Protein AF-A0A8H8QQB5-F1 (afdb_monomer_lite)

Sequence (274 aa):
MSSRSSKTSNCGLHASRVPTYYLYSENAPNPSSASSDTSKGELFELLTLKDTKYDRSWMISGVNEVISSGQLEILSRVDARFLVTSLLYSVLVDSKFRSLEDIFEQIALALHGKRKEEMIDSIVAFKSDLGEGEGGDGKGGVQQEWTDIVTFGNLPIVKDALQEVADVQDLPNGEQAYRISTSKVFPILDARHARLSQQSTFAASPNMLGRSFERRWPLESDPSPYLVAGMEESADCKEAKELRRKIAAEIIATNLPPQLAAEYFTHLGIALEK

Organism: NCBI:txid307758

InterPro domains:
  IPR040456 Ribonuclease H2 subunit B [PTHR13383] (37-273)

Secondary structure (DSSP, 8-state):
-----------------PPPEEEEES----SS---------EEEEEEEE--SSS---EEETTTTEEETT--EEEEEEE-HHHHHHHHHHHH--S---EEHHHHHHHHHHHHHHHHHHHHHHHHHHHHHHHT--S------------HHHHHHHTSHHHHHHHHHHEEEEE-TTS-EEEEE-HHHHHHHHHHHHHHHTSHHHHHH-IIIIIHHHHHH--SSS--GGGGSTTS-TTSS-HHHHHHHHHHHHHHHHTTS-HHHHHHHHHHTT-----

Foldseek 3Di:
DDDDDDDDPPPDPPPPCDPWDKDWDQDDDDPDDDDPDRRLTWIKIKDKDDDPPDFAWDQDPVVRDIGRRNIDIDIGTDQLLLVLQQLCVVFPPDQDWDFLQRSLLSSQVVVVVVVVVVVVVVVVVVCVVVVDDDDDDPPDPPVPRSCVSVVVSPRSSNVVSQVQQWDWDQDPVRTIITGGDPVRVLVVLVVQLVVQLDLVVQLVVCPPNVVQCQVPQPDPDDCVVSNHPDDDVVPPDPSSSVSSSVSSLVVSLVSHDVVVSVVSCVVVVHDDDD

pLDDT: mean 80.37, std 19.57, range [23.38, 96.38]

Radius of gyration: 23.82 Å; chains: 1; bounding box: 72×68×68 Å

Structure (mmCIF, N/CA/C/O backbone):
data_AF-A0A8H8QQB5-F1
#
_entry.id   AF-A0A8H8QQB5-F1
#
loop_
_atom_site.group_PDB
_atom_site.id
_atom_site.type_symbol
_atom_site.label_atom_id
_atom_site.label_alt_id
_atom_site.label_comp_id
_atom_site.label_asym_id
_atom_site.label_entity_id
_atom_site.label_seq_id
_atom_site.pdbx_PDB_ins_code
_atom_site.Cartn_x
_atom_site.Cartn_y
_atom_site.Cartn_z
_atom_site.occupancy
_atom_site.B_iso_or_equiv
_atom_site.auth_seq_id
_atom_site.auth_comp_id
_atom_site.auth_asym_id
_atom_site.auth_atom_id
_atom_site.pdbx_PDB_model_num
ATOM 1 N N . MET A 1 1 ? 41.556 -38.126 -2.433 1.00 36.31 1 MET A N 1
ATOM 2 C CA . MET A 1 1 ? 40.084 -38.173 -2.320 1.00 36.31 1 MET A CA 1
ATOM 3 C C . MET A 1 1 ? 39.691 -37.381 -1.088 1.00 36.31 1 MET A C 1
ATOM 5 O O . MET A 1 1 ? 39.915 -37.855 0.013 1.00 36.31 1 MET A O 1
ATOM 9 N N . SER A 1 2 ? 39.208 -36.152 -1.261 1.00 26.06 2 SER A N 1
ATOM 10 C CA . SER A 1 2 ? 38.623 -35.383 -0.161 1.00 26.06 2 SER A CA 1
ATOM 11 C C . SER A 1 2 ? 37.379 -34.689 -0.695 1.00 26.06 2 SER A C 1
ATOM 13 O O . SER A 1 2 ? 37.450 -33.870 -1.609 1.00 26.06 2 SER A O 1
ATOM 15 N N . SER A 1 3 ? 36.242 -35.156 -0.192 1.00 25.25 3 SER A N 1
ATOM 16 C CA . SER A 1 3 ? 34.891 -34.711 -0.506 1.00 25.25 3 SER A CA 1
ATOM 17 C C . SER A 1 3 ? 34.695 -33.270 -0.028 1.00 25.25 3 SER A C 1
ATOM 19 O O . SER A 1 3 ? 34.864 -32.983 1.156 1.00 25.25 3 SER A O 1
ATOM 21 N N . ARG A 1 4 ? 34.334 -32.355 -0.936 1.00 26.09 4 ARG A N 1
ATOM 22 C CA . ARG A 1 4 ? 33.771 -31.046 -0.577 1.00 26.09 4 ARG A CA 1
ATOM 23 C C . ARG A 1 4 ? 32.255 -31.155 -0.661 1.00 26.09 4 ARG A C 1
ATOM 25 O O . ARG A 1 4 ? 31.680 -31.066 -1.739 1.00 26.09 4 ARG A O 1
ATOM 32 N N . SER A 1 5 ? 31.641 -31.358 0.500 1.00 25.94 5 SER A N 1
ATOM 33 C CA . SER A 1 5 ? 30.206 -31.203 0.701 1.00 25.94 5 SER A CA 1
ATOM 34 C C . SER A 1 5 ? 29.858 -29.730 0.925 1.00 25.94 5 SER A C 1
ATOM 36 O O . SER A 1 5 ? 30.556 -28.997 1.625 1.00 25.94 5 SER A O 1
ATOM 38 N N . SER A 1 6 ? 28.753 -29.350 0.298 1.00 30.86 6 SER A N 1
ATOM 39 C CA . SER A 1 6 ? 28.011 -28.090 0.279 1.00 30.86 6 SER A CA 1
ATOM 40 C C . SER A 1 6 ? 27.819 -27.369 1.616 1.00 30.86 6 SER A C 1
ATOM 42 O O . SER A 1 6 ? 27.567 -28.016 2.629 1.00 30.86 6 SER A O 1
ATOM 44 N N . LYS A 1 7 ? 27.715 -26.033 1.552 1.00 25.08 7 LYS A N 1
ATOM 45 C CA . LYS A 1 7 ? 26.710 -25.248 2.294 1.00 25.08 7 LYS A CA 1
ATOM 46 C C . LYS A 1 7 ? 26.307 -24.028 1.458 1.00 25.08 7 LYS A C 1
ATOM 48 O O . LYS A 1 7 ? 27.017 -23.031 1.403 1.00 25.08 7 LYS A O 1
ATOM 53 N N . THR A 1 8 ? 25.168 -24.141 0.784 1.00 26.20 8 THR A N 1
ATOM 54 C CA . THR A 1 8 ? 24.380 -23.011 0.288 1.00 26.20 8 THR A CA 1
ATOM 55 C C . THR A 1 8 ? 23.897 -22.214 1.497 1.00 26.20 8 THR A C 1
ATOM 57 O O . THR A 1 8 ? 23.173 -22.742 2.341 1.00 26.20 8 THR A O 1
ATOM 60 N N . SER A 1 9 ? 24.342 -20.963 1.621 1.00 26.95 9 SER A N 1
ATOM 61 C CA . SER A 1 9 ? 23.857 -20.043 2.647 1.00 26.95 9 SER A CA 1
ATOM 62 C C . SER A 1 9 ? 22.421 -19.656 2.314 1.00 26.95 9 SER A C 1
ATOM 64 O O . SER A 1 9 ? 22.169 -18.861 1.410 1.00 26.95 9 SER A O 1
ATOM 66 N N . ASN A 1 10 ? 21.489 -20.260 3.038 1.00 23.38 10 ASN A N 1
ATOM 67 C CA . ASN A 1 10 ? 20.093 -19.877 3.050 1.00 23.38 10 ASN A CA 1
ATOM 68 C C . ASN A 1 10 ? 20.004 -18.515 3.761 1.00 23.38 10 ASN A C 1
ATOM 70 O O . ASN A 1 10 ? 20.030 -18.452 4.989 1.00 23.38 10 ASN A O 1
ATOM 74 N N . CYS A 1 11 ? 19.995 -17.416 3.004 1.00 24.33 11 CYS A N 1
ATOM 75 C CA . CYS A 1 11 ? 19.684 -16.089 3.534 1.00 24.33 11 CYS A CA 1
ATOM 76 C C . CYS A 1 11 ? 18.176 -16.018 3.789 1.00 24.33 11 CYS A C 1
ATOM 78 O O . CYS A 1 11 ? 17.428 -15.414 3.025 1.00 24.33 11 CYS A O 1
ATOM 80 N N . GLY A 1 12 ? 17.735 -16.672 4.863 1.00 24.05 12 GLY A N 1
ATOM 81 C CA . GLY A 1 12 ? 16.443 -16.386 5.459 1.00 24.05 12 GLY A CA 1
ATOM 82 C C . GLY A 1 12 ? 16.457 -14.938 5.933 1.00 24.05 12 GLY A C 1
ATOM 83 O O . GLY A 1 12 ? 17.250 -14.572 6.800 1.00 24.05 12 GLY A O 1
ATOM 84 N N . LEU A 1 13 ? 15.607 -14.110 5.332 1.00 27.50 13 LEU A N 1
ATOM 85 C CA . LEU A 1 13 ? 15.213 -12.822 5.882 1.00 27.50 13 LEU A CA 1
ATOM 86 C C . LEU A 1 13 ? 14.543 -13.092 7.235 1.00 27.50 13 LEU A C 1
ATOM 88 O O . LEU A 1 13 ? 13.333 -13.284 7.314 1.00 27.50 13 LEU A O 1
ATOM 92 N N . HIS A 1 14 ? 15.325 -13.123 8.312 1.00 26.23 14 HIS A N 1
ATOM 93 C CA . HIS A 1 14 ? 14.783 -12.811 9.624 1.00 26.23 14 HIS A CA 1
ATOM 94 C C . HIS A 1 14 ? 14.405 -11.336 9.566 1.00 26.23 14 HIS A C 1
ATOM 96 O O . HIS A 1 14 ? 15.250 -10.458 9.729 1.00 26.23 14 HIS A O 1
ATOM 102 N N . ALA A 1 15 ? 13.140 -11.067 9.249 1.00 31.53 15 ALA A N 1
ATOM 103 C CA . ALA A 1 15 ? 12.555 -9.756 9.427 1.00 31.53 15 ALA A CA 1
ATOM 104 C C . ALA A 1 15 ? 12.630 -9.450 10.926 1.00 31.53 15 ALA A C 1
ATOM 106 O O . ALA A 1 15 ? 11.772 -9.874 11.700 1.00 31.53 15 ALA A O 1
ATOM 107 N N . SER A 1 16 ? 13.679 -8.750 11.364 1.00 30.20 16 SER A N 1
ATOM 108 C CA . SER A 1 16 ? 13.584 -7.979 12.594 1.00 30.20 16 SER A CA 1
ATOM 109 C C . SER A 1 16 ? 12.381 -7.072 12.380 1.00 30.20 16 SER A C 1
ATOM 111 O O . SER A 1 16 ? 12.430 -6.206 11.506 1.00 30.20 16 SER A O 1
ATOM 113 N N . ARG A 1 17 ? 11.271 -7.347 13.073 1.00 44.09 17 ARG A N 1
ATOM 114 C CA . ARG A 1 17 ? 10.051 -6.542 13.012 1.00 44.09 17 ARG A CA 1
ATOM 115 C C . ARG A 1 17 ? 10.363 -5.179 13.623 1.00 44.09 17 ARG A C 1
ATOM 117 O O . ARG A 1 17 ? 10.114 -4.942 14.801 1.00 44.09 17 ARG A O 1
ATOM 124 N N . VAL A 1 18 ? 10.999 -4.317 12.838 1.00 46.06 18 VAL A N 1
ATOM 125 C CA . VAL A 1 18 ? 11.127 -2.901 13.153 1.00 46.06 18 VAL A CA 1
ATOM 126 C C . VAL A 1 18 ? 9.703 -2.351 13.136 1.00 46.06 18 VAL A C 1
ATOM 128 O O . VAL A 1 18 ? 8.994 -2.588 12.156 1.00 46.06 18 VAL A O 1
ATOM 131 N N . PRO A 1 19 ? 9.237 -1.695 14.210 1.00 57.91 19 PRO A N 1
ATOM 132 C CA . PRO A 1 19 ? 7.933 -1.059 14.197 1.00 57.91 19 PRO A CA 1
ATOM 133 C C . PRO A 1 19 ? 7.895 -0.028 13.067 1.00 57.91 19 PRO A C 1
ATOM 135 O O . PRO A 1 19 ? 8.715 0.886 13.036 1.00 57.91 19 PRO A O 1
ATOM 138 N N . THR A 1 20 ? 6.961 -0.186 12.135 1.00 70.31 20 THR A N 1
ATOM 139 C CA . THR A 1 20 ? 6.663 0.846 11.143 1.00 70.31 20 THR A CA 1
ATOM 140 C C . THR A 1 20 ? 5.836 1.927 11.826 1.00 70.31 20 THR A C 1
ATOM 142 O O . THR A 1 20 ? 4.753 1.637 12.341 1.00 70.31 20 THR A O 1
ATOM 145 N N . TYR A 1 21 ? 6.331 3.163 11.841 1.00 81.25 21 TYR A N 1
ATOM 146 C CA . TYR A 1 21 ? 5.598 4.291 12.415 1.00 81.25 21 TYR A CA 1
ATOM 147 C C . TYR A 1 21 ? 4.928 5.103 11.316 1.00 81.25 21 TYR A C 1
ATOM 149 O O . TYR A 1 21 ? 5.556 5.419 10.306 1.00 81.25 21 TYR A O 1
ATOM 157 N N . TYR A 1 22 ? 3.677 5.490 11.557 1.00 85.56 22 TYR A N 1
ATOM 158 C CA . TYR A 1 22 ? 2.949 6.415 10.700 1.00 85.56 22 TYR A CA 1
ATOM 159 C C . TYR A 1 22 ? 2.783 7.756 11.403 1.00 85.56 22 TYR A C 1
ATOM 161 O O . TYR A 1 22 ? 2.317 7.815 12.540 1.00 85.56 22 TYR A O 1
ATOM 169 N N . LEU A 1 23 ? 3.181 8.828 10.728 1.00 88.94 23 LEU A N 1
ATOM 170 C CA . LEU A 1 23 ? 3.180 10.187 11.254 1.00 88.94 23 LEU A CA 1
ATOM 171 C C . LEU A 1 23 ? 2.235 11.050 10.426 1.00 88.94 23 LEU A C 1
ATOM 173 O O . LEU A 1 23 ? 2.320 11.075 9.199 1.00 88.94 23 LEU A O 1
ATOM 177 N N . TYR A 1 24 ? 1.349 11.769 11.104 1.00 90.06 24 TYR A N 1
ATOM 178 C CA . TYR A 1 24 ? 0.433 12.722 10.490 1.00 90.06 24 TYR A CA 1
ATOM 179 C C . TYR A 1 24 ? 0.966 14.148 10.657 1.00 90.06 24 TYR A C 1
ATOM 181 O O . TYR A 1 24 ? 1.421 14.520 11.739 1.00 90.06 24 TYR A O 1
ATOM 189 N N . SER A 1 25 ? 0.903 14.946 9.591 1.00 88.31 25 SER A N 1
ATOM 190 C CA . SER A 1 25 ? 1.253 16.369 9.608 1.00 88.31 25 SER A CA 1
ATOM 191 C C . SER A 1 25 ? 0.104 17.203 9.059 1.00 88.31 25 SER A C 1
ATOM 193 O O . SER A 1 25 ? -0.308 16.995 7.924 1.00 88.31 25 SER A O 1
ATOM 195 N N . GLU A 1 26 ? -0.383 18.178 9.830 1.00 82.19 26 GLU A N 1
ATOM 196 C CA . GLU A 1 26 ? -1.475 19.085 9.428 1.00 82.19 26 GLU A CA 1
ATOM 197 C C . GLU A 1 26 ? -1.042 20.142 8.397 1.00 82.19 26 GLU A C 1
ATOM 199 O O . GLU A 1 26 ? -1.871 20.655 7.645 1.00 82.19 26 GLU A O 1
ATOM 204 N N . ASN A 1 27 ? 0.259 20.448 8.337 1.00 66.31 27 ASN A N 1
ATOM 205 C CA . ASN A 1 27 ? 0.830 21.532 7.539 1.00 66.31 27 ASN A CA 1
ATOM 206 C C . ASN A 1 27 ? 1.926 20.998 6.614 1.00 66.31 27 ASN A C 1
ATOM 208 O O . ASN A 1 27 ? 3.120 21.136 6.889 1.00 66.31 27 ASN A O 1
ATOM 212 N N . ALA A 1 28 ? 1.538 20.394 5.496 1.00 55.91 28 ALA A N 1
ATOM 213 C CA . ALA A 1 28 ? 2.486 20.168 4.416 1.00 55.91 28 ALA A CA 1
ATOM 214 C C . ALA A 1 28 ? 2.692 21.477 3.631 1.00 55.91 28 ALA A C 1
ATOM 216 O O . ALA A 1 28 ? 1.711 22.070 3.174 1.00 55.91 28 ALA A O 1
ATOM 217 N N . PRO A 1 29 ? 3.933 21.966 3.449 1.00 50.34 29 PRO A N 1
ATOM 218 C CA . PRO A 1 29 ? 4.176 23.137 2.621 1.00 50.34 29 PRO A CA 1
ATOM 219 C C . PRO A 1 29 ? 3.916 22.779 1.152 1.00 50.34 29 PRO A C 1
ATOM 221 O O . PRO A 1 29 ? 4.726 22.108 0.515 1.00 50.34 29 PRO A O 1
ATOM 224 N N . ASN A 1 30 ? 2.790 23.235 0.599 1.00 49.66 30 ASN A N 1
ATOM 225 C CA . ASN A 1 30 ? 2.591 23.268 -0.848 1.00 49.66 30 ASN A CA 1
ATOM 226 C C . ASN A 1 30 ? 3.472 24.388 -1.437 1.00 49.66 30 ASN A C 1
ATOM 228 O O . ASN A 1 30 ? 3.273 25.552 -1.085 1.00 49.66 30 ASN A O 1
ATOM 232 N N . PRO A 1 31 ? 4.421 24.099 -2.351 1.00 52.59 31 PRO A N 1
ATOM 233 C CA . PRO A 1 31 ? 5.221 25.131 -3.015 1.00 52.59 31 PRO A CA 1
ATOM 234 C C . PRO A 1 31 ? 4.435 25.927 -4.073 1.00 52.59 31 PRO A C 1
ATOM 236 O O . PRO A 1 31 ? 4.996 26.804 -4.728 1.00 52.59 31 PRO A O 1
ATOM 239 N N . SER A 1 32 ? 3.140 25.660 -4.254 1.00 56.91 32 SER A N 1
ATOM 240 C CA . SER A 1 32 ? 2.295 26.399 -5.185 1.00 56.91 32 SER A CA 1
ATOM 241 C C . SER A 1 32 ? 0.826 26.422 -4.751 1.00 56.91 32 SER A C 1
ATOM 243 O O . SER A 1 32 ? 0.192 25.391 -4.556 1.00 56.91 32 SER A O 1
ATOM 245 N N . SER A 1 33 ? 0.286 27.641 -4.723 1.00 48.28 33 SER A N 1
ATOM 246 C CA . SER A 1 33 ? -1.128 28.039 -4.678 1.00 48.28 33 SER A CA 1
ATOM 247 C C . SER A 1 33 ? -1.761 28.343 -3.313 1.00 48.28 33 SER A C 1
ATOM 249 O O . SER A 1 33 ? -1.993 27.498 -2.456 1.00 48.28 33 SER A O 1
ATOM 251 N N . ALA A 1 34 ? -2.103 29.627 -3.194 1.00 49.22 34 ALA A N 1
ATOM 252 C CA . ALA A 1 34 ? -3.156 30.154 -2.357 1.00 49.22 34 ALA A CA 1
ATOM 253 C C . ALA A 1 34 ? -4.515 29.678 -2.899 1.00 49.22 34 ALA A C 1
ATOM 255 O O . ALA A 1 34 ? -4.970 30.143 -3.941 1.00 49.22 34 ALA A O 1
ATOM 256 N N . SER A 1 35 ? -5.160 28.760 -2.190 1.00 46.66 35 SER A N 1
ATOM 257 C CA . SER A 1 35 ? -6.615 28.598 -2.198 1.00 46.66 35 SER A CA 1
ATOM 258 C C . SER A 1 35 ? -7.022 27.956 -0.874 1.00 46.66 35 SER A C 1
ATOM 260 O O . SER A 1 35 ? -6.265 27.181 -0.296 1.00 46.66 35 SER A O 1
ATOM 262 N N . SER A 1 36 ? -8.168 28.368 -0.342 1.00 45.47 36 SER A N 1
ATOM 263 C CA . SER A 1 36 ? -8.658 28.040 0.997 1.00 45.47 36 SER A CA 1
ATOM 264 C C . SER A 1 36 ? -9.230 26.621 1.106 1.00 45.47 36 SER A C 1
ATOM 266 O O . SER A 1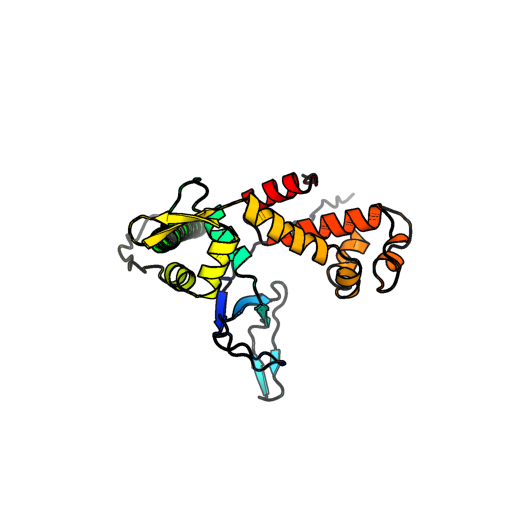 36 ? -10.306 26.446 1.673 1.00 45.47 36 SER A O 1
ATOM 268 N N . ASP A 1 37 ? -8.538 25.620 0.569 1.00 50.97 37 ASP A N 1
ATOM 269 C CA . ASP A 1 37 ? -8.785 24.236 0.957 1.00 50.97 37 ASP A CA 1
ATOM 270 C C . ASP A 1 37 ? -7.994 23.999 2.238 1.00 50.97 37 ASP A C 1
ATOM 272 O O . ASP A 1 37 ? -6.763 24.048 2.247 1.00 50.97 37 ASP A O 1
ATOM 276 N N . THR A 1 38 ? -8.694 23.803 3.356 1.00 54.78 38 THR A N 1
ATOM 277 C CA . THR A 1 38 ? -8.057 23.355 4.595 1.00 54.78 38 THR A CA 1
ATOM 278 C C . THR A 1 38 ? -7.311 22.067 4.288 1.00 54.78 38 THR A C 1
ATOM 280 O O . THR A 1 38 ? -7.936 21.033 4.049 1.00 54.78 38 THR A O 1
ATOM 283 N N . SER A 1 39 ? -5.981 22.158 4.234 1.00 62.91 39 SER A N 1
ATOM 284 C CA . SER A 1 39 ? -5.090 21.026 4.008 1.00 62.91 39 SER A CA 1
ATOM 285 C C . SER A 1 39 ? -5.480 19.923 4.989 1.00 62.91 39 SER A C 1
ATOM 287 O O . SER A 1 39 ? -5.415 20.112 6.202 1.00 62.91 39 SER A O 1
ATOM 289 N N . LYS A 1 40 ? -5.934 18.778 4.469 1.00 76.06 40 LYS A N 1
ATOM 290 C CA . LYS A 1 40 ? -6.402 17.636 5.276 1.00 76.06 40 LYS A CA 1
ATOM 291 C C . LYS A 1 40 ? -5.245 16.833 5.894 1.00 76.06 40 LYS A C 1
ATOM 293 O O . LYS A 1 40 ? -5.450 15.716 6.364 1.00 76.06 40 LYS A O 1
ATOM 298 N N . GLY A 1 41 ? -4.051 17.425 5.879 1.00 86.06 41 GLY A N 1
ATOM 299 C CA . GLY A 1 41 ? -2.782 16.867 6.304 1.00 86.06 41 GLY A CA 1
ATOM 300 C C . GLY A 1 41 ? -2.173 15.861 5.328 1.00 86.06 41 GLY A C 1
ATOM 301 O O . GLY A 1 41 ? -2.764 15.490 4.315 1.00 86.06 41 GLY A O 1
ATOM 302 N N . GLU A 1 42 ? -0.958 15.428 5.641 1.00 89.56 42 GLU A N 1
ATOM 303 C CA . GLU A 1 42 ? -0.223 14.379 4.936 1.00 89.56 42 GLU A CA 1
ATOM 304 C C . GLU A 1 42 ? 0.149 13.262 5.906 1.00 89.56 42 GLU A C 1
ATOM 306 O O . GLU A 1 42 ? 0.423 13.504 7.085 1.00 89.56 42 GLU A O 1
ATOM 311 N N . LEU A 1 43 ? 0.177 12.034 5.388 1.00 92.06 43 LEU A N 1
ATOM 312 C CA . LEU A 1 43 ? 0.621 10.869 6.133 1.00 92.06 43 LEU A CA 1
ATOM 313 C C . LEU A 1 43 ? 1.997 10.428 5.647 1.00 92.06 43 LEU A C 1
ATOM 315 O O . LEU A 1 43 ? 2.257 10.357 4.443 1.00 92.06 43 LEU A O 1
ATOM 319 N N . PHE A 1 44 ? 2.861 10.099 6.596 1.00 92.25 44 PHE A N 1
ATOM 320 C CA . PHE A 1 44 ? 4.209 9.628 6.343 1.00 92.25 44 PHE A CA 1
ATOM 321 C C . PHE A 1 44 ? 4.457 8.299 7.039 1.00 92.25 44 PHE A C 1
ATOM 323 O O . PHE A 1 44 ? 3.950 8.066 8.129 1.00 92.25 44 PHE A O 1
ATOM 330 N N . GLU A 1 45 ? 5.271 7.458 6.425 1.00 90.75 45 GLU A N 1
ATOM 331 C CA . GLU A 1 45 ? 5.849 6.256 7.005 1.00 90.75 45 GLU A CA 1
ATOM 332 C C . GLU A 1 45 ? 7.316 6.518 7.335 1.00 90.75 45 GLU A C 1
ATOM 334 O O . GLU A 1 45 ? 8.065 7.053 6.511 1.00 90.75 45 GLU A O 1
ATOM 339 N N . LEU A 1 46 ? 7.713 6.142 8.547 1.00 90.94 46 LEU A N 1
ATOM 340 C CA . LEU A 1 46 ? 9.095 6.155 8.997 1.00 90.94 46 LEU A CA 1
ATOM 341 C C . LEU A 1 46 ? 9.692 4.756 8.832 1.00 90.94 46 LEU A C 1
ATOM 343 O O . LEU A 1 46 ? 9.262 3.805 9.488 1.00 90.94 46 LEU A O 1
ATOM 347 N N . LEU A 1 47 ? 10.695 4.654 7.963 1.00 87.31 47 LEU A N 1
ATOM 348 C CA . LEU A 1 47 ? 11.440 3.432 7.690 1.00 87.31 47 LEU A CA 1
ATOM 349 C C . LEU A 1 47 ? 12.870 3.558 8.206 1.00 87.31 47 LEU A C 1
ATOM 351 O O . LEU A 1 47 ? 13.602 4.459 7.800 1.00 87.31 47 LEU A O 1
ATOM 355 N N . THR A 1 48 ? 13.297 2.597 9.018 1.00 87.00 48 THR A N 1
ATOM 356 C CA . THR A 1 48 ? 14.682 2.515 9.487 1.00 87.00 48 THR A CA 1
ATOM 357 C C . THR A 1 48 ? 15.496 1.593 8.585 1.00 87.00 48 THR A C 1
ATOM 359 O O . THR A 1 48 ? 15.260 0.384 8.522 1.00 87.00 48 THR A O 1
ATOM 362 N N . LEU A 1 49 ? 16.511 2.140 7.922 1.00 86.19 49 LEU A N 1
ATOM 363 C CA . LEU A 1 49 ? 17.521 1.372 7.206 1.00 86.19 49 LEU A CA 1
ATOM 364 C C . LEU A 1 49 ? 18.722 1.118 8.124 1.00 86.19 49 LEU A C 1
ATOM 366 O O . LEU A 1 49 ? 19.399 2.050 8.559 1.00 86.19 49 LEU A O 1
ATOM 370 N N . LYS A 1 50 ? 19.020 -0.159 8.382 1.00 86.19 50 LYS A N 1
ATOM 371 C CA . LYS A 1 50 ? 20.181 -0.590 9.168 1.00 86.19 50 LYS A CA 1
ATOM 372 C C . LYS A 1 50 ? 20.932 -1.708 8.450 1.00 86.19 50 LYS A C 1
ATOM 374 O O . LYS A 1 50 ? 20.324 -2.680 8.009 1.00 86.19 50 LYS A O 1
ATOM 379 N N . ASP A 1 51 ? 22.255 -1.588 8.366 1.00 83.62 51 ASP A N 1
ATOM 380 C CA . ASP A 1 51 ? 23.118 -2.693 7.938 1.00 83.62 51 ASP A CA 1
ATOM 381 C C . ASP A 1 51 ? 23.141 -3.746 9.057 1.00 83.62 51 ASP A C 1
ATOM 383 O O . ASP A 1 51 ? 23.591 -3.480 10.170 1.00 83.62 51 ASP A O 1
ATOM 387 N N . THR A 1 52 ? 22.588 -4.929 8.792 1.00 83.38 52 THR A N 1
ATOM 388 C CA . THR A 1 52 ? 22.561 -6.033 9.764 1.00 83.38 52 THR A CA 1
ATOM 389 C C . THR A 1 52 ? 23.829 -6.882 9.720 1.00 83.38 52 THR A C 1
ATOM 391 O O . THR A 1 52 ? 24.018 -7.742 10.578 1.00 83.38 52 THR A O 1
ATOM 394 N N . LYS A 1 53 ? 24.696 -6.669 8.722 1.00 86.81 53 LYS A N 1
ATOM 395 C CA . LYS A 1 53 ? 25.910 -7.459 8.502 1.00 86.81 53 LYS A CA 1
ATOM 396 C C . LYS A 1 53 ? 27.153 -6.783 9.066 1.00 86.81 53 LYS A C 1
ATOM 398 O O . LYS A 1 53 ? 28.085 -7.476 9.470 1.00 86.81 53 LYS A O 1
ATOM 403 N N . TYR A 1 54 ? 27.189 -5.457 9.049 1.00 86.38 54 TYR A N 1
ATOM 404 C CA . TYR A 1 54 ? 28.332 -4.680 9.504 1.00 86.38 54 TYR A CA 1
ATOM 405 C C . TYR A 1 54 ? 27.894 -3.594 10.477 1.00 86.38 54 TYR A C 1
ATOM 407 O O . TYR A 1 54 ? 26.907 -2.905 10.231 1.00 86.38 54 TYR A O 1
ATOM 415 N N . ASP A 1 55 ? 28.688 -3.378 11.524 1.00 86.94 55 ASP A N 1
ATOM 416 C CA . ASP A 1 55 ? 28.514 -2.228 12.405 1.00 86.94 55 ASP A CA 1
ATOM 417 C C . ASP A 1 55 ? 28.909 -0.955 11.651 1.00 86.94 55 ASP A C 1
ATOM 419 O O . ASP A 1 55 ? 30.061 -0.762 11.249 1.00 86.94 55 ASP A O 1
ATOM 423 N N . ARG A 1 56 ? 27.916 -0.102 11.400 1.00 89.88 56 ARG A N 1
ATOM 424 C CA . ARG A 1 56 ? 28.086 1.192 10.733 1.00 89.88 56 ARG A CA 1
ATOM 425 C C . ARG A 1 56 ? 27.956 2.312 11.752 1.00 89.88 56 ARG A C 1
ATOM 427 O O . ARG A 1 56 ? 27.244 2.181 12.739 1.00 89.88 56 ARG A O 1
ATOM 434 N N . SER A 1 57 ? 28.608 3.432 11.481 1.00 92.06 57 SER A N 1
ATOM 435 C CA . SER A 1 57 ? 28.471 4.662 12.253 1.00 92.06 57 SER A CA 1
ATOM 436 C C . SER A 1 57 ? 28.439 5.862 11.315 1.00 92.06 57 SER A C 1
ATOM 438 O O . SER A 1 57 ? 28.975 5.817 10.205 1.00 92.06 57 SER A O 1
ATOM 440 N N . TRP A 1 58 ? 27.793 6.933 11.762 1.00 92.31 58 TRP A N 1
ATOM 441 C CA . TRP A 1 58 ? 27.790 8.212 11.063 1.00 92.31 58 TRP A CA 1
ATOM 442 C C . TRP A 1 58 ? 28.748 9.167 11.753 1.00 92.31 58 TRP A C 1
ATOM 444 O O . TRP A 1 58 ? 28.714 9.298 12.972 1.00 92.31 58 TRP A O 1
ATOM 454 N N . MET A 1 59 ? 29.568 9.869 10.976 1.00 93.00 59 MET A N 1
ATOM 455 C CA . MET A 1 59 ? 30.303 11.034 11.455 1.00 93.00 59 MET A CA 1
ATOM 456 C C . MET A 1 59 ? 29.580 12.283 10.958 1.00 93.00 59 MET A C 1
ATOM 458 O O . MET A 1 59 ? 29.508 12.514 9.751 1.00 93.00 59 MET A O 1
ATOM 462 N N . ILE A 1 60 ? 29.037 13.084 11.872 1.00 91.62 60 ILE A N 1
ATOM 463 C CA . ILE A 1 60 ? 28.319 14.310 11.521 1.00 91.62 60 ILE A CA 1
ATOM 464 C C . ILE A 1 60 ? 29.274 15.488 11.683 1.00 91.62 60 ILE A C 1
ATOM 466 O O . ILE A 1 60 ? 29.472 16.016 12.777 1.00 91.62 60 ILE A O 1
ATOM 470 N N . SER A 1 61 ? 29.874 15.913 10.569 1.00 88.06 61 SER A N 1
ATOM 471 C CA . SER A 1 61 ? 30.936 16.929 10.551 1.00 88.06 61 SER A CA 1
ATOM 472 C C . SER A 1 61 ? 30.521 18.273 11.154 1.00 88.06 61 SER A C 1
ATOM 474 O O . SER A 1 61 ? 31.348 18.946 11.753 1.00 88.06 61 SER A O 1
ATOM 476 N N . GLY A 1 62 ? 29.248 18.664 11.031 1.00 85.69 62 GLY A N 1
ATOM 477 C CA . GLY A 1 62 ? 28.757 19.942 11.562 1.00 85.69 62 GLY A CA 1
ATOM 478 C C . GLY A 1 62 ? 28.755 20.029 13.092 1.00 85.69 62 GLY A C 1
ATOM 479 O O . GLY A 1 62 ? 28.843 21.125 13.635 1.00 85.69 62 GLY A O 1
ATOM 480 N N . VAL A 1 63 ? 28.688 18.886 13.779 1.00 88.31 63 VAL A N 1
ATOM 481 C CA . VAL A 1 63 ? 28.666 18.796 15.250 1.00 88.31 63 VAL A CA 1
ATOM 482 C C . VAL A 1 63 ? 29.865 18.029 15.816 1.00 88.31 63 VAL A C 1
ATOM 484 O O . VAL A 1 63 ? 29.982 17.892 17.028 1.00 88.31 63 VAL A O 1
ATOM 487 N N . ASN A 1 64 ? 30.779 17.558 14.954 1.00 90.00 64 ASN A N 1
ATOM 488 C CA . ASN A 1 64 ? 31.916 16.701 15.313 1.00 90.00 64 ASN A CA 1
ATOM 489 C C . ASN A 1 64 ? 31.518 15.508 16.198 1.00 90.00 64 ASN A C 1
ATOM 491 O O . ASN A 1 64 ? 32.257 15.107 17.097 1.00 90.00 64 ASN A O 1
ATOM 495 N N . GLU A 1 65 ? 30.349 14.935 15.924 1.00 93.38 65 GLU A N 1
ATOM 496 C CA . GLU A 1 65 ? 29.784 13.826 16.686 1.00 93.38 65 GLU A CA 1
ATOM 497 C C . GLU A 1 65 ? 29.795 12.541 15.858 1.00 93.38 65 GLU A C 1
ATOM 499 O O . GLU A 1 65 ? 29.627 12.562 14.632 1.00 93.38 65 GLU A O 1
ATOM 504 N N . VAL A 1 66 ? 29.993 11.413 16.541 1.00 91.06 66 VAL A N 1
ATOM 505 C CA . VAL A 1 66 ? 29.888 10.079 15.951 1.00 91.06 66 VAL A CA 1
ATOM 506 C C . VAL A 1 66 ? 28.643 9.395 16.498 1.00 91.06 66 VAL A C 1
ATOM 508 O O . VAL A 1 66 ? 28.575 9.080 17.684 1.00 91.06 66 VAL A O 1
ATOM 511 N N . ILE A 1 67 ? 27.685 9.109 15.618 1.00 90.19 67 ILE A N 1
ATOM 512 C CA . ILE A 1 67 ? 26.502 8.314 15.950 1.00 90.19 67 ILE A CA 1
ATOM 513 C C . ILE A 1 67 ? 26.817 6.845 15.678 1.00 90.19 67 ILE A C 1
ATOM 515 O O . ILE A 1 67 ? 26.991 6.427 14.531 1.00 90.19 67 ILE A O 1
ATOM 519 N N . SER A 1 68 ? 26.868 6.049 16.742 1.00 88.81 68 SER A N 1
ATOM 520 C CA . SER A 1 68 ? 27.237 4.629 16.701 1.00 88.81 68 SER A CA 1
ATOM 521 C C . SER A 1 68 ? 26.151 3.705 16.148 1.00 88.81 68 SER A C 1
ATOM 523 O O . SER A 1 68 ? 26.444 2.557 15.837 1.00 88.81 68 SER A O 1
ATOM 525 N N . SER A 1 69 ? 24.903 4.169 16.027 1.00 84.50 69 SER A N 1
ATOM 526 C CA . SER A 1 69 ? 23.786 3.316 15.605 1.00 84.50 69 SER A CA 1
ATOM 527 C C . SER A 1 69 ? 23.858 2.903 14.132 1.00 84.50 69 SER A C 1
ATOM 529 O O . SER A 1 69 ? 23.289 1.868 13.778 1.00 84.50 69 SER A O 1
ATOM 531 N N . GLY A 1 70 ? 24.502 3.718 13.285 1.00 86.06 70 GLY A N 1
ATOM 532 C CA . GLY A 1 70 ? 24.625 3.489 11.840 1.00 86.06 70 GLY A CA 1
ATOM 533 C C . GLY A 1 70 ? 23.298 3.427 11.085 1.00 86.06 70 GLY A C 1
ATOM 534 O O . GLY A 1 70 ? 23.269 2.976 9.943 1.00 86.06 70 GLY A O 1
ATOM 535 N N . GLN A 1 71 ? 22.204 3.823 11.732 1.00 89.81 71 GLN A N 1
ATOM 536 C CA . GLN A 1 71 ? 20.852 3.759 11.189 1.00 89.81 71 GLN A CA 1
ATOM 537 C C . GLN A 1 71 ? 20.578 4.991 10.333 1.00 89.81 71 GLN A C 1
ATOM 539 O O . GLN A 1 71 ? 21.065 6.083 10.631 1.00 89.81 71 GLN A O 1
ATOM 544 N N . LEU A 1 72 ? 19.822 4.807 9.257 1.00 88.88 72 LEU A N 1
ATOM 545 C CA . LEU A 1 72 ? 19.282 5.886 8.444 1.00 88.88 72 LEU A CA 1
ATOM 546 C C . LEU A 1 72 ? 17.762 5.825 8.517 1.00 88.88 72 LEU A C 1
ATOM 548 O O . LEU A 1 72 ? 17.162 4.857 8.057 1.00 88.88 72 LEU A O 1
ATOM 552 N N . GLU A 1 73 ? 17.157 6.872 9.061 1.00 89.44 73 GLU A N 1
ATOM 553 C CA . GLU A 1 73 ? 15.708 7.027 9.073 1.00 89.44 73 GLU A CA 1
ATOM 554 C C . GLU A 1 73 ? 15.239 7.691 7.776 1.00 89.44 73 GLU A C 1
ATOM 556 O O . GLU A 1 73 ? 15.770 8.724 7.360 1.00 89.44 73 GLU A O 1
ATOM 561 N N . ILE A 1 74 ? 14.240 7.095 7.132 1.00 89.69 74 ILE A N 1
ATOM 562 C CA . ILE A 1 74 ? 13.657 7.562 5.877 1.00 89.69 74 ILE A CA 1
ATOM 563 C C . ILE A 1 74 ? 12.188 7.872 6.133 1.00 89.69 74 ILE A C 1
ATOM 565 O O . ILE A 1 74 ? 11.415 6.986 6.484 1.00 89.69 74 ILE A O 1
ATOM 569 N N . LEU A 1 75 ? 11.802 9.128 5.917 1.00 91.06 75 LEU A N 1
ATOM 570 C CA . LEU A 1 75 ? 10.415 9.566 6.014 1.00 91.06 75 LEU A CA 1
ATOM 571 C C . LEU A 1 75 ? 9.801 9.643 4.611 1.00 91.06 75 LEU A C 1
ATOM 573 O O . LEU A 1 75 ? 10.198 10.485 3.805 1.00 91.06 75 LEU A O 1
ATOM 577 N N . SER A 1 76 ? 8.843 8.766 4.318 1.00 89.75 76 SER A N 1
ATOM 578 C CA . SER A 1 76 ? 8.216 8.648 2.994 1.00 89.75 76 SER A CA 1
ATOM 579 C C . SER A 1 76 ? 6.727 8.952 3.061 1.00 89.75 76 SER A C 1
ATOM 581 O O . SER A 1 76 ? 6.053 8.528 3.990 1.00 89.75 76 SER A O 1
ATOM 583 N N . ARG A 1 77 ? 6.183 9.671 2.075 1.00 91.50 77 ARG A N 1
ATOM 584 C CA . ARG A 1 77 ? 4.734 9.926 2.000 1.00 91.50 77 ARG A CA 1
ATOM 585 C C . ARG A 1 77 ? 3.968 8.637 1.716 1.00 91.50 77 ARG A C 1
ATOM 587 O O . ARG A 1 77 ? 4.351 7.885 0.820 1.00 91.50 77 ARG A O 1
ATOM 594 N N . VAL A 1 78 ? 2.847 8.449 2.406 1.00 90.00 78 VAL A N 1
ATOM 595 C CA . VAL A 1 78 ? 1.969 7.286 2.254 1.00 90.00 78 VAL A CA 1
ATOM 596 C C . VAL A 1 78 ? 0.568 7.702 1.843 1.00 90.00 78 VAL A C 1
ATOM 598 O O . VAL A 1 78 ? 0.001 8.682 2.318 1.00 90.00 78 VAL A O 1
ATOM 601 N N . ASP A 1 79 ? -0.002 6.912 0.942 1.00 91.06 79 ASP A N 1
ATOM 602 C CA . ASP A 1 79 ? -1.403 7.009 0.570 1.00 91.06 79 ASP A CA 1
ATOM 603 C C . ASP A 1 79 ? -2.266 6.336 1.646 1.00 91.06 79 ASP A C 1
ATOM 605 O O . ASP A 1 79 ? -2.250 5.110 1.787 1.00 91.06 79 ASP A O 1
ATOM 609 N N . ALA A 1 80 ? -3.036 7.129 2.398 1.00 93.19 80 ALA A N 1
ATOM 610 C CA . ALA A 1 80 ? -3.873 6.638 3.493 1.00 93.19 80 ALA A CA 1
ATOM 611 C C . ALA A 1 80 ? -4.848 5.527 3.059 1.00 93.19 80 ALA A C 1
ATOM 613 O O . ALA A 1 80 ? -5.185 4.658 3.863 1.00 93.19 80 ALA A O 1
ATOM 614 N N . ARG A 1 81 ? -5.243 5.483 1.779 1.00 94.25 81 ARG A N 1
ATOM 615 C CA . ARG A 1 81 ? -6.143 4.451 1.237 1.00 94.25 81 ARG A CA 1
ATOM 616 C C . ARG A 1 81 ? -5.542 3.059 1.320 1.00 94.25 81 ARG A C 1
ATOM 618 O O . ARG A 1 81 ? -6.279 2.113 1.577 1.00 94.25 81 ARG A O 1
ATOM 625 N N . PHE A 1 82 ? -4.224 2.921 1.167 1.00 92.12 82 PHE A N 1
ATOM 626 C CA . PHE A 1 82 ? -3.547 1.629 1.317 1.00 92.12 82 PHE A CA 1
ATOM 627 C C . PHE A 1 82 ? -3.598 1.136 2.763 1.00 92.12 82 PHE A C 1
ATOM 629 O O . PHE A 1 82 ? -3.861 -0.043 2.996 1.00 92.12 82 PHE A O 1
ATOM 636 N N . LEU A 1 83 ? -3.424 2.033 3.737 1.00 92.19 83 LEU A N 1
ATOM 637 C CA . LEU A 1 83 ? -3.501 1.670 5.152 1.00 92.19 83 LEU A CA 1
ATOM 638 C C . LEU A 1 83 ? -4.924 1.338 5.575 1.00 92.19 83 LEU A C 1
ATOM 640 O O . LEU A 1 83 ? -5.144 0.292 6.176 1.00 92.19 83 LEU A O 1
ATOM 644 N N . VAL A 1 84 ? -5.897 2.176 5.212 1.00 94.06 84 VAL A N 1
ATOM 645 C CA . VAL A 1 84 ? -7.311 1.918 5.516 1.00 94.06 84 VAL A CA 1
ATOM 646 C C . VAL A 1 84 ? -7.759 0.604 4.885 1.00 94.06 84 VAL A C 1
ATOM 648 O O . VAL A 1 84 ? -8.323 -0.240 5.576 1.00 94.06 84 VAL A O 1
ATOM 651 N N . THR A 1 85 ? -7.429 0.376 3.610 1.00 93.38 85 THR A N 1
ATOM 652 C CA . THR A 1 85 ? -7.703 -0.902 2.939 1.00 93.38 85 THR A CA 1
ATOM 653 C C . THR A 1 85 ? -7.053 -2.058 3.692 1.00 93.38 85 THR A C 1
ATOM 655 O O . THR A 1 85 ? -7.713 -3.058 3.956 1.00 93.38 85 THR A O 1
ATOM 658 N N . SER A 1 86 ? -5.788 -1.916 4.099 1.00 90.88 86 SER A N 1
ATOM 659 C CA . SER A 1 86 ? -5.066 -2.965 4.820 1.00 90.88 86 SER A CA 1
ATOM 660 C C . SER A 1 86 ? -5.701 -3.302 6.167 1.00 90.88 86 SER A C 1
ATOM 662 O O . SER A 1 86 ? -5.845 -4.480 6.492 1.00 90.88 86 SER A O 1
ATOM 664 N N . LEU A 1 87 ? -6.112 -2.293 6.936 1.00 90.81 87 LEU A N 1
ATOM 665 C CA . LEU A 1 87 ? -6.749 -2.475 8.240 1.00 90.81 87 LEU A CA 1
ATOM 666 C C . LEU A 1 87 ? -8.126 -3.136 8.106 1.00 90.81 87 LEU A C 1
ATOM 668 O O . LEU A 1 87 ? -8.410 -4.110 8.805 1.00 90.81 87 LEU A O 1
ATOM 672 N N . LEU A 1 88 ? -8.943 -2.662 7.162 1.00 90.81 88 LEU A N 1
ATOM 673 C CA . LEU A 1 88 ? -10.250 -3.246 6.869 1.00 90.81 88 LEU A CA 1
ATOM 674 C C . LEU A 1 88 ? -10.118 -4.703 6.401 1.00 90.81 88 LEU A C 1
ATOM 676 O O . LEU A 1 88 ? -10.791 -5.573 6.941 1.00 90.81 88 LEU A O 1
ATOM 680 N N . TYR A 1 89 ? -9.208 -5.005 5.468 1.00 88.50 89 TYR A N 1
ATOM 681 C CA . TYR A 1 89 ? -9.030 -6.369 4.945 1.00 88.50 89 TYR A CA 1
ATOM 682 C C . TYR A 1 89 ? -8.374 -7.332 5.943 1.00 88.50 89 TYR A C 1
ATOM 684 O O . TYR A 1 89 ? -8.566 -8.537 5.857 1.00 88.50 89 TYR A O 1
ATOM 692 N N . SER A 1 90 ? -7.561 -6.842 6.881 1.00 80.31 90 SER A N 1
ATOM 693 C CA . SER A 1 90 ? -6.838 -7.719 7.819 1.00 80.31 90 SER A CA 1
ATOM 694 C C . SER A 1 90 ? -7.672 -8.139 9.031 1.00 80.31 90 SER A C 1
ATOM 696 O O . SER A 1 90 ? -7.280 -9.063 9.756 1.00 80.31 90 SER A O 1
ATOM 698 N N . VAL A 1 91 ? -8.780 -7.436 9.289 1.00 80.00 91 VAL A N 1
ATOM 699 C CA . VAL A 1 91 ? -9.605 -7.623 10.491 1.00 80.00 91 VAL A CA 1
ATOM 700 C C . VAL A 1 91 ? -11.097 -7.750 10.174 1.00 80.00 91 VAL A C 1
ATOM 702 O O . VAL A 1 91 ? -11.771 -8.578 10.779 1.00 80.00 91 VAL A O 1
ATOM 705 N N . LEU A 1 92 ? -11.619 -6.970 9.226 1.00 79.19 92 LEU A N 1
ATOM 706 C CA . LEU A 1 92 ? -13.052 -6.806 8.962 1.00 79.19 92 LEU A CA 1
ATOM 707 C C . LEU A 1 92 ? -13.424 -7.273 7.544 1.00 79.19 92 LEU A C 1
ATOM 709 O O . LEU A 1 92 ? -14.008 -6.536 6.755 1.00 79.19 92 LEU A O 1
ATOM 713 N N . VAL A 1 93 ? -13.090 -8.525 7.220 1.00 76.12 93 VAL A N 1
ATOM 714 C CA . VAL A 1 93 ? -13.457 -9.160 5.934 1.00 76.12 93 VAL A CA 1
ATOM 715 C C . VAL A 1 93 ? -14.946 -9.533 5.888 1.00 76.12 93 VAL A C 1
ATOM 717 O O . VAL A 1 93 ? -15.475 -9.903 4.840 1.00 76.12 93 VAL A O 1
ATOM 720 N N . ASP A 1 94 ? -15.663 -9.442 7.014 1.00 78.12 94 ASP A N 1
ATOM 721 C CA . ASP A 1 94 ? -17.097 -9.681 7.012 1.00 78.12 94 ASP A CA 1
ATOM 722 C C . ASP A 1 94 ? -17.807 -8.538 6.281 1.00 78.12 94 ASP A C 1
ATOM 724 O O . ASP A 1 94 ? -17.633 -7.373 6.609 1.00 78.12 94 ASP A O 1
ATOM 728 N N . SER A 1 95 ? -18.587 -8.858 5.242 1.00 78.75 95 SER A N 1
ATOM 729 C CA . SER A 1 95 ? -19.243 -7.886 4.349 1.00 78.75 95 SER A CA 1
ATOM 730 C C . SER A 1 95 ? -20.391 -7.106 5.020 1.00 78.75 95 SER A C 1
ATOM 732 O O . SER A 1 95 ? -21.456 -6.908 4.427 1.00 78.75 95 SER A O 1
ATOM 734 N N . LYS A 1 96 ? -20.190 -6.675 6.264 1.00 90.50 96 LYS A N 1
ATOM 735 C CA . LYS A 1 96 ? -21.130 -5.970 7.123 1.00 90.50 96 LYS A CA 1
ATOM 736 C C . LYS A 1 96 ? -20.794 -4.486 7.170 1.00 90.50 96 LYS A C 1
ATOM 738 O O . LYS A 1 96 ? -19.631 -4.098 7.148 1.00 90.50 96 LYS A O 1
ATOM 743 N N . PHE A 1 97 ? -21.841 -3.679 7.266 1.00 93.19 97 PHE A N 1
ATOM 744 C CA . PHE A 1 97 ? -21.735 -2.247 7.505 1.00 93.19 97 PHE A CA 1
ATOM 745 C C . PHE A 1 97 ? -21.533 -1.974 8.996 1.00 93.19 97 PHE A C 1
ATOM 747 O O . PHE A 1 97 ? -22.188 -2.601 9.831 1.00 93.19 97 PHE A O 1
ATOM 754 N N . ARG A 1 98 ? -20.620 -1.058 9.319 1.00 93.25 98 ARG A N 1
ATOM 755 C CA . ARG A 1 98 ? -20.250 -0.675 10.691 1.00 93.25 98 ARG A CA 1
ATOM 756 C C . ARG A 1 98 ? -20.023 0.831 10.770 1.00 93.25 98 ARG A C 1
ATOM 758 O O . ARG A 1 98 ? -19.606 1.423 9.775 1.00 93.25 98 ARG A O 1
ATOM 765 N N . SER A 1 99 ? -20.288 1.447 11.919 1.00 93.62 99 SER A N 1
ATOM 766 C CA . SER A 1 99 ? -19.967 2.864 12.123 1.00 93.62 99 SER A CA 1
ATOM 767 C C . SER A 1 99 ? -18.449 3.089 12.060 1.00 93.62 99 SER A C 1
ATOM 769 O O . SER A 1 99 ? -17.661 2.145 12.165 1.00 93.62 99 SER A O 1
ATOM 771 N N . LEU A 1 100 ? -18.021 4.340 11.877 1.00 92.12 100 LEU A N 1
ATOM 772 C CA . LEU A 1 100 ? -16.595 4.678 11.896 1.00 92.12 100 LEU A CA 1
ATOM 773 C C . LEU A 1 100 ? -15.935 4.270 13.221 1.00 92.12 100 LEU A C 1
ATOM 775 O O . LEU A 1 100 ? -14.850 3.692 13.210 1.00 92.12 100 LEU A O 1
ATOM 779 N N . GLU A 1 101 ? -16.599 4.555 14.340 1.00 91.62 101 GLU A N 1
ATOM 780 C CA . GLU A 1 101 ? -16.108 4.244 15.686 1.00 91.62 101 GLU A CA 1
ATOM 781 C C . GLU A 1 101 ? -15.955 2.728 15.857 1.00 91.62 101 GLU A C 1
ATOM 783 O O . GLU A 1 101 ? -14.851 2.249 16.128 1.00 91.62 101 GLU A O 1
ATOM 788 N N . ASP A 1 102 ? -17.000 1.959 15.526 1.00 92.12 102 ASP A N 1
ATOM 789 C CA . ASP A 1 102 ? -16.983 0.494 15.613 1.00 92.12 102 ASP A CA 1
ATOM 790 C C . ASP A 1 102 ? -15.872 -0.136 14.762 1.00 92.12 102 ASP A C 1
ATOM 792 O O . ASP A 1 102 ? -15.288 -1.152 15.147 1.00 92.12 102 ASP A O 1
ATOM 796 N N . ILE A 1 103 ? -15.589 0.426 13.581 1.00 92.88 103 ILE A N 1
ATOM 797 C CA . ILE A 1 103 ? -14.540 -0.076 12.686 1.00 92.88 103 ILE A CA 1
ATOM 798 C C . ILE A 1 103 ? -13.183 -0.006 13.378 1.00 92.88 103 ILE A C 1
ATOM 800 O O . ILE A 1 103 ? -12.501 -1.027 13.501 1.00 92.88 103 ILE A O 1
ATOM 804 N N . PHE A 1 104 ? -12.783 1.182 13.829 1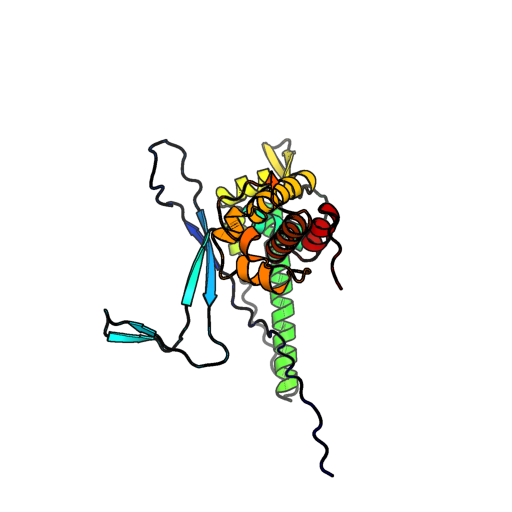.00 93.19 104 PHE A N 1
ATOM 805 C CA . PHE A 1 104 ? -11.441 1.379 14.367 1.00 93.19 104 PHE A CA 1
ATOM 806 C C . PHE A 1 104 ? -11.285 0.798 15.772 1.00 93.19 104 PHE A C 1
ATOM 808 O O . PHE A 1 104 ? -10.206 0.294 16.081 1.00 93.19 104 PHE A O 1
ATOM 815 N N . GLU A 1 105 ? -12.345 0.752 16.581 1.00 91.75 105 GLU A N 1
ATOM 816 C CA . GLU A 1 105 ? -12.333 0.039 17.862 1.00 91.75 105 GLU A CA 1
ATOM 817 C C . GLU A 1 105 ? -12.129 -1.466 17.675 1.00 91.75 105 GLU A C 1
ATOM 819 O O . GLU A 1 105 ? -11.277 -2.071 18.328 1.00 91.75 105 GLU A O 1
ATOM 824 N N . GLN A 1 106 ? -12.844 -2.095 16.739 1.00 90.69 106 GLN A N 1
ATOM 825 C CA . GLN A 1 106 ? -12.686 -3.531 16.501 1.00 90.69 106 GLN A CA 1
ATOM 826 C C . GLN A 1 106 ? -11.338 -3.879 15.878 1.00 90.69 106 GLN A C 1
ATOM 828 O O . GLN A 1 106 ? -10.746 -4.902 16.233 1.00 90.69 106 GLN A O 1
ATOM 833 N N . ILE A 1 107 ? -10.818 -3.021 14.998 1.00 91.19 107 ILE A N 1
ATOM 834 C CA . ILE A 1 107 ? -9.452 -3.147 14.483 1.00 91.19 107 ILE A CA 1
ATOM 835 C C . ILE A 1 107 ? -8.444 -3.041 15.630 1.00 91.19 107 ILE A C 1
ATOM 837 O O . ILE A 1 107 ? -7.567 -3.901 15.735 1.00 91.19 107 ILE A O 1
ATOM 841 N N . ALA A 1 108 ? -8.582 -2.047 16.512 1.00 90.50 108 ALA A N 1
ATOM 842 C CA . ALA A 1 108 ? -7.706 -1.875 17.668 1.00 90.50 108 ALA A CA 1
ATOM 843 C C . ALA A 1 108 ? -7.723 -3.118 18.569 1.00 90.50 108 ALA A C 1
ATOM 845 O O . ALA A 1 108 ? -6.665 -3.657 18.896 1.00 90.50 108 ALA A O 1
ATOM 846 N N . LEU A 1 109 ? -8.914 -3.629 18.901 1.00 89.44 109 LEU A N 1
ATOM 847 C CA . LEU A 1 109 ? -9.090 -4.828 19.723 1.00 89.44 109 LEU A CA 1
ATOM 848 C C . LEU A 1 109 ? -8.452 -6.067 19.086 1.00 89.44 109 LEU A C 1
ATOM 850 O O . LEU A 1 109 ? -7.726 -6.802 19.759 1.00 89.44 109 LEU A O 1
ATOM 854 N N . ALA A 1 110 ? -8.685 -6.295 17.793 1.00 88.19 110 ALA A N 1
ATOM 855 C CA . ALA A 1 110 ? -8.150 -7.456 17.091 1.00 88.19 110 ALA A CA 1
ATOM 856 C C . ALA A 1 110 ? -6.622 -7.403 16.957 1.00 88.19 110 ALA A C 1
ATOM 858 O O . ALA A 1 110 ? -5.946 -8.402 17.207 1.00 88.19 110 ALA A O 1
ATOM 859 N N . LEU A 1 111 ? -6.062 -6.246 16.585 1.00 86.94 111 LEU A N 1
ATOM 860 C CA . LEU A 1 111 ? -4.612 -6.070 16.486 1.00 86.94 111 LEU A CA 1
ATOM 861 C C . LEU A 1 111 ? -3.950 -6.186 17.859 1.00 86.94 111 LEU A C 1
ATOM 863 O O . LEU A 1 111 ? -2.905 -6.826 17.977 1.00 86.94 111 LEU A O 1
ATOM 867 N N . HIS A 1 112 ? -4.565 -5.625 18.903 1.00 84.50 112 HIS A N 1
ATOM 868 C CA . HIS A 1 112 ? -4.073 -5.757 20.272 1.00 84.50 112 HIS A CA 1
ATOM 869 C C . HIS A 1 112 ? -4.062 -7.221 20.728 1.00 84.50 112 HIS A C 1
ATOM 871 O O . HIS A 1 112 ? -3.075 -7.679 21.304 1.00 84.50 112 HIS A O 1
ATOM 877 N N . GLY A 1 113 ? -5.129 -7.967 20.422 1.00 83.75 113 GLY A N 1
ATOM 878 C CA . GLY A 1 113 ? -5.214 -9.408 20.664 1.00 83.75 113 GLY A CA 1
ATOM 879 C C . GLY A 1 113 ? -4.070 -10.168 19.996 1.00 83.75 113 GLY A C 1
ATOM 880 O O . GLY A 1 113 ? -3.304 -10.835 20.690 1.00 83.75 113 GLY A O 1
ATOM 881 N N . LYS A 1 114 ? -3.877 -9.970 18.683 1.00 84.31 114 LYS A N 1
ATOM 882 C CA . LYS A 1 114 ? -2.778 -10.589 17.919 1.00 84.31 114 LYS A CA 1
ATOM 883 C C . LYS A 1 114 ? -1.408 -10.252 18.507 1.00 84.31 114 LYS A C 1
ATOM 885 O O . LYS A 1 114 ? -0.598 -11.142 18.732 1.00 84.31 114 LYS A O 1
ATOM 890 N N . ARG A 1 115 ? -1.152 -8.978 18.822 1.00 82.19 115 ARG A N 1
ATOM 891 C CA . ARG A 1 115 ? 0.120 -8.539 19.421 1.00 82.19 115 ARG A CA 1
ATOM 892 C C . ARG A 1 115 ? 0.373 -9.203 20.776 1.00 82.19 115 ARG A C 1
ATOM 894 O O . ARG A 1 115 ? 1.507 -9.564 21.083 1.00 82.19 115 ARG A O 1
ATOM 901 N N . LYS A 1 116 ? -0.668 -9.348 21.599 1.00 81.69 116 LYS A N 1
ATOM 902 C CA . LYS A 1 116 ? -0.572 -10.012 22.902 1.00 81.69 116 LYS A CA 1
ATOM 903 C C . LYS A 1 116 ? -0.257 -11.500 22.746 1.00 81.69 116 LYS A C 1
ATOM 905 O O . LYS A 1 116 ? 0.596 -11.995 23.475 1.00 81.69 116 LYS A O 1
ATOM 910 N N . GLU A 1 117 ? -0.915 -12.185 21.815 1.00 83.81 117 GLU A N 1
ATOM 911 C CA . GLU A 1 117 ? -0.641 -13.591 21.491 1.00 83.81 117 GLU A CA 1
ATOM 912 C C . GLU A 1 117 ? 0.805 -13.775 21.012 1.00 83.81 117 GLU A C 1
ATOM 914 O O . GLU A 1 117 ? 1.546 -14.554 21.602 1.00 83.81 117 GLU A O 1
ATOM 919 N N . GLU A 1 118 ? 1.265 -12.960 20.060 1.00 81.38 118 GLU A N 1
ATOM 920 C CA . GLU A 1 118 ? 2.645 -13.009 19.554 1.00 81.38 118 GLU A CA 1
ATOM 921 C C . GLU A 1 118 ? 3.696 -12.739 20.644 1.00 81.38 118 GLU A C 1
ATOM 923 O O . GLU A 1 118 ? 4.778 -13.334 20.648 1.00 81.38 118 GLU A O 1
ATOM 928 N N . MET A 1 119 ? 3.396 -11.839 21.585 1.00 78.38 119 MET A N 1
ATOM 929 C CA . MET A 1 119 ? 4.260 -11.581 22.737 1.00 78.38 119 MET A CA 1
ATOM 930 C C . MET A 1 119 ? 4.324 -12.797 23.668 1.00 78.38 119 MET A C 1
ATOM 932 O O . MET A 1 119 ? 5.408 -13.143 24.135 1.00 78.38 119 MET A O 1
ATOM 936 N N . ILE A 1 120 ? 3.190 -13.453 23.930 1.00 78.44 120 ILE A N 1
ATOM 937 C CA . ILE A 1 120 ? 3.140 -14.681 24.734 1.00 78.44 120 ILE A CA 1
ATOM 938 C C . ILE A 1 120 ? 3.960 -15.780 24.055 1.00 78.44 120 ILE A C 1
ATOM 940 O O . ILE A 1 120 ? 4.819 -16.372 24.706 1.00 78.44 120 ILE A O 1
ATOM 944 N N . ASP A 1 121 ? 3.771 -15.988 22.753 1.00 75.06 121 ASP A N 1
ATOM 945 C CA . ASP A 1 121 ? 4.512 -16.988 21.980 1.00 75.06 121 ASP A CA 1
ATOM 946 C C . ASP A 1 121 ? 6.020 -16.717 22.006 1.00 75.06 121 ASP A C 1
ATOM 948 O O . ASP A 1 121 ? 6.820 -17.631 22.209 1.00 75.06 121 ASP A O 1
ATOM 952 N N . SER A 1 122 ? 6.421 -15.447 21.891 1.00 75.44 122 SER A N 1
ATOM 953 C CA . SER A 1 122 ? 7.827 -15.035 21.977 1.00 75.44 122 SER A CA 1
ATOM 954 C C . SER A 1 122 ? 8.425 -15.299 23.362 1.00 75.44 122 SER A C 1
ATOM 956 O O . SER A 1 122 ? 9.568 -15.738 23.466 1.00 75.44 122 SER A O 1
ATOM 958 N N . ILE A 1 123 ? 7.659 -15.068 24.436 1.00 74.62 123 ILE A N 1
ATOM 959 C CA . ILE A 1 123 ? 8.085 -15.373 25.811 1.00 74.62 123 ILE A CA 1
ATOM 960 C C . ILE A 1 123 ? 8.231 -16.884 26.004 1.00 74.62 123 ILE A C 1
ATOM 962 O O . ILE A 1 123 ? 9.197 -17.324 26.624 1.00 74.62 123 ILE A O 1
ATOM 966 N N . VAL A 1 124 ? 7.294 -17.683 25.487 1.00 73.19 124 VAL A N 1
ATOM 967 C CA . VAL A 1 124 ? 7.355 -19.150 25.566 1.00 73.19 124 VAL A CA 1
ATOM 968 C C . VAL A 1 124 ? 8.569 -19.678 24.804 1.00 73.19 124 VAL A C 1
ATOM 970 O O . VAL A 1 124 ? 9.329 -20.460 25.371 1.00 73.19 124 VAL A O 1
ATOM 973 N N . ALA A 1 125 ? 8.804 -19.196 23.581 1.00 73.12 125 ALA A N 1
ATOM 974 C CA . ALA A 1 125 ? 9.973 -19.555 22.779 1.00 73.12 125 ALA A CA 1
ATOM 975 C C . ALA A 1 125 ? 11.292 -19.183 23.483 1.00 73.12 125 ALA A C 1
ATOM 977 O O . ALA A 1 125 ? 12.217 -19.991 23.562 1.00 73.12 125 ALA A O 1
ATOM 978 N N . PHE A 1 126 ? 11.355 -17.990 24.080 1.00 69.19 126 PHE A N 1
ATOM 979 C CA . PHE A 1 126 ? 12.527 -17.537 24.829 1.00 69.19 126 PHE A CA 1
ATOM 980 C C . PHE A 1 126 ? 12.773 -18.370 26.098 1.00 69.19 126 PHE A C 1
ATOM 982 O O . PHE A 1 126 ? 13.914 -18.691 26.421 1.00 69.19 126 PHE A O 1
ATOM 989 N N . LYS A 1 127 ? 11.709 -18.776 26.805 1.00 71.19 127 LYS A N 1
ATOM 990 C CA . LYS A 1 127 ? 11.809 -19.673 27.968 1.00 71.19 127 LYS A CA 1
ATOM 991 C C . LYS A 1 127 ? 12.244 -21.085 27.576 1.00 71.19 127 LYS A C 1
ATOM 993 O O . LYS A 1 127 ? 13.045 -21.681 28.293 1.00 71.19 127 LYS A O 1
ATOM 998 N N . SER A 1 128 ? 11.771 -21.609 26.443 1.00 68.44 128 SER A N 1
ATOM 999 C CA . SER A 1 128 ? 12.219 -22.915 25.943 1.00 68.44 128 SER A CA 1
ATOM 1000 C C . SER A 1 128 ? 13.685 -22.915 25.509 1.00 68.44 128 SER A C 1
ATOM 1002 O O . SER A 1 128 ? 14.370 -23.908 25.739 1.00 68.44 128 SER A O 1
ATOM 1004 N N . ASP A 1 129 ? 14.187 -21.803 24.963 1.00 67.38 129 ASP A N 1
ATOM 1005 C CA . ASP A 1 129 ? 15.599 -21.656 24.583 1.00 67.38 129 ASP A CA 1
ATOM 1006 C C . ASP A 1 129 ? 16.535 -21.532 25.798 1.00 67.38 129 ASP A C 1
ATOM 1008 O O . ASP A 1 129 ? 17.705 -21.911 25.723 1.00 67.38 129 ASP A O 1
ATOM 1012 N N . LEU A 1 130 ? 16.030 -21.038 26.933 1.00 67.44 130 LEU A N 1
ATOM 1013 C CA . LEU A 1 130 ? 16.802 -20.875 28.170 1.00 67.44 130 LEU A CA 1
ATOM 1014 C C . LEU A 1 130 ? 16.782 -22.098 29.098 1.00 67.44 130 LEU A C 1
ATOM 1016 O O . LEU A 1 130 ? 17.526 -22.122 30.075 1.00 67.44 130 LEU A O 1
ATOM 1020 N N . GLY A 1 131 ? 15.978 -23.126 28.807 1.00 58.94 131 GLY A N 1
ATOM 1021 C CA . GLY A 1 131 ? 15.955 -24.364 29.594 1.00 58.94 131 GLY A CA 1
ATOM 1022 C C . GLY A 1 131 ? 15.521 -24.194 31.058 1.00 58.94 131 GLY A C 1
ATOM 1023 O O . GLY A 1 131 ? 15.793 -25.074 31.875 1.00 58.94 131 GLY A O 1
ATOM 1024 N N . GLU A 1 132 ? 14.851 -23.092 31.408 1.00 53.19 132 GLU A N 1
ATOM 1025 C CA . GLU A 1 132 ? 14.375 -22.833 32.769 1.00 53.19 132 GLU A CA 1
ATOM 1026 C C . GLU A 1 132 ? 12.908 -23.249 32.935 1.00 53.19 132 GLU A C 1
ATOM 1028 O O . GLU A 1 132 ? 12.001 -22.761 32.255 1.00 53.19 132 GLU A O 1
ATOM 1033 N N . GLY A 1 133 ? 12.695 -24.188 33.860 1.00 49.06 133 GLY A N 1
ATOM 1034 C CA . GLY A 1 133 ? 11.385 -24.644 34.300 1.00 49.06 133 GLY A CA 1
ATOM 1035 C C . GLY A 1 133 ? 10.617 -23.583 35.092 1.00 49.06 133 GLY A C 1
ATOM 1036 O O . GLY A 1 133 ? 11.191 -22.738 35.771 1.00 49.06 133 GLY A O 1
ATOM 1037 N N . GLU A 1 134 ? 9.297 -23.681 34.959 1.00 52.22 134 GLU A N 1
ATOM 1038 C CA . GLU A 1 134 ? 8.208 -22.993 35.661 1.00 52.22 134 GLU A CA 1
ATOM 1039 C C . GLU A 1 134 ? 8.589 -22.116 36.868 1.00 52.22 134 GLU A C 1
ATOM 1041 O O . GLU A 1 134 ? 8.882 -22.592 37.963 1.00 52.22 134 GLU A O 1
ATOM 1046 N N . GLY A 1 135 ? 8.446 -20.801 36.695 1.00 41.84 135 GLY A N 1
ATOM 1047 C CA . GLY A 1 135 ? 8.434 -19.855 37.803 1.00 41.84 135 GLY A CA 1
ATOM 1048 C C . GLY A 1 135 ? 8.046 -18.449 37.355 1.00 41.84 135 GLY A C 1
ATOM 1049 O O . GLY A 1 135 ? 8.707 -17.859 36.505 1.00 41.84 135 GLY A O 1
ATOM 1050 N N . GLY A 1 136 ? 6.974 -17.905 37.934 1.00 41.78 136 GLY A N 1
ATOM 1051 C CA . GLY A 1 136 ? 6.669 -16.472 37.891 1.00 41.78 136 GLY A CA 1
ATOM 1052 C C . GLY A 1 136 ? 5.340 -16.118 37.231 1.00 41.78 136 GLY A C 1
ATOM 1053 O O . GLY A 1 136 ? 5.300 -15.728 36.065 1.00 41.78 136 GLY A O 1
ATOM 1054 N N . ASP A 1 137 ? 4.269 -16.220 38.017 1.00 49.84 137 ASP A N 1
ATOM 1055 C CA . ASP A 1 137 ? 2.923 -15.718 37.734 1.00 49.84 137 ASP A CA 1
ATOM 1056 C C . ASP A 1 137 ? 2.943 -14.175 37.699 1.00 49.84 137 ASP A C 1
ATOM 1058 O O . ASP A 1 137 ? 2.874 -13.490 38.720 1.00 49.84 137 ASP A O 1
ATOM 1062 N N . GLY A 1 138 ? 3.134 -13.615 36.503 1.00 42.50 138 GLY A N 1
ATOM 1063 C CA . GLY A 1 138 ? 3.214 -12.176 36.252 1.00 42.50 138 GLY A CA 1
ATOM 1064 C C . GLY A 1 138 ? 1.842 -11.546 36.025 1.00 42.50 138 GLY A C 1
ATOM 1065 O O . GLY A 1 138 ? 1.556 -11.058 34.931 1.00 42.50 138 GLY A O 1
ATOM 1066 N N . LYS A 1 139 ? 0.983 -11.529 37.052 1.00 43.09 139 LYS A N 1
ATOM 1067 C CA . LYS A 1 139 ? -0.213 -10.668 37.082 1.00 43.09 139 LYS A CA 1
ATOM 1068 C C . LYS A 1 139 ? 0.214 -9.200 37.163 1.00 43.09 139 LYS A C 1
ATOM 1070 O O . LYS A 1 139 ? 0.339 -8.628 38.239 1.00 43.09 139 LYS A O 1
ATOM 1075 N N . GLY A 1 140 ? 0.429 -8.597 36.003 1.00 40.31 140 GLY A N 1
ATOM 1076 C CA . GLY A 1 140 ? 0.768 -7.183 35.861 1.00 40.31 140 GLY A CA 1
ATOM 1077 C C . GLY A 1 140 ? 0.387 -6.642 34.489 1.00 40.31 140 GLY A C 1
ATOM 1078 O O . GLY A 1 140 ? 1.146 -5.892 33.889 1.00 40.31 140 GLY A O 1
ATOM 1079 N N . GLY A 1 141 ? -0.756 -7.069 33.949 1.00 40.03 141 GLY A N 1
ATOM 1080 C CA . GLY A 1 141 ? -1.276 -6.532 32.697 1.00 40.03 141 GLY A CA 1
ATOM 1081 C C . GLY A 1 141 ? -1.889 -5.162 32.942 1.00 40.03 141 GLY A C 1
ATOM 1082 O O . GLY A 1 141 ? -3.089 -5.072 33.187 1.00 40.03 141 GLY A O 1
ATOM 1083 N N . VAL A 1 142 ? -1.078 -4.105 32.885 1.00 41.09 142 VAL A N 1
ATOM 1084 C CA . VAL A 1 142 ? -1.600 -2.763 32.610 1.00 41.09 142 VAL A CA 1
ATOM 1085 C C . VAL A 1 142 ? -2.407 -2.904 31.321 1.00 41.09 142 VAL A C 1
ATOM 1087 O O . VAL A 1 142 ? -1.851 -3.272 30.287 1.00 41.09 142 VAL A O 1
ATOM 1090 N N . GLN A 1 143 ? -3.728 -2.725 31.398 1.00 46.72 143 GLN A N 1
ATOM 1091 C CA . GLN A 1 143 ? -4.578 -2.614 30.218 1.00 46.72 143 GLN A CA 1
ATOM 1092 C C . GLN A 1 143 ? -4.150 -1.342 29.491 1.00 46.72 143 GLN A C 1
ATOM 1094 O O . GLN A 1 143 ? -4.652 -0.257 29.763 1.00 46.72 143 GLN A O 1
ATOM 1099 N N . GLN A 1 144 ? -3.141 -1.460 28.636 1.00 54.94 144 GLN A N 1
ATOM 1100 C CA . GLN A 1 144 ? -2.753 -0.386 27.749 1.00 54.94 144 GLN A CA 1
ATOM 1101 C C . GLN A 1 144 ? -3.767 -0.406 26.611 1.00 54.94 144 GLN A C 1
ATOM 1103 O O . GLN A 1 144 ? -3.686 -1.223 25.698 1.00 54.94 144 GLN A O 1
ATOM 1108 N N . GLU A 1 145 ? -4.796 0.423 26.743 1.00 62.28 145 GLU A N 1
ATOM 1109 C CA . GLU A 1 145 ? -5.752 0.668 25.674 1.00 62.28 145 GLU A CA 1
ATOM 1110 C C . GLU A 1 145 ? -4.972 1.132 24.438 1.00 62.28 145 GLU A C 1
ATOM 1112 O O . GLU A 1 145 ? -4.211 2.101 24.498 1.00 62.28 145 GLU A O 1
ATOM 1117 N N . TRP A 1 146 ? -5.082 0.393 23.332 1.00 73.56 146 TRP A N 1
ATOM 1118 C CA . TRP A 1 146 ? -4.376 0.741 22.104 1.00 73.56 146 TRP A CA 1
ATOM 1119 C C . TRP A 1 146 ? -5.148 1.843 21.372 1.00 73.56 146 TRP A C 1
ATOM 1121 O O . TRP A 1 146 ? -5.907 1.588 20.439 1.00 73.56 146 TRP A O 1
ATOM 1131 N N . THR A 1 147 ? -4.963 3.082 21.827 1.00 84.75 147 THR A N 1
ATOM 1132 C CA . THR A 1 147 ? -5.687 4.264 21.335 1.00 84.75 147 THR A CA 1
ATOM 1133 C C . THR A 1 147 ? -5.166 4.790 19.997 1.00 84.75 147 THR A C 1
ATOM 1135 O O . THR A 1 147 ? -5.867 5.558 19.338 1.00 84.75 147 THR A O 1
ATOM 1138 N N . ASP A 1 148 ? -3.978 4.367 19.552 1.00 87.75 148 ASP A N 1
ATOM 1139 C CA . ASP A 1 148 ? -3.363 4.842 18.304 1.00 87.75 148 ASP A CA 1
ATOM 1140 C C . ASP A 1 148 ? -4.249 4.576 17.081 1.00 87.75 148 ASP A C 1
ATOM 1142 O O . ASP A 1 148 ? -4.415 5.450 16.235 1.00 87.75 148 ASP A O 1
ATOM 1146 N N . ILE A 1 149 ? -4.858 3.387 16.994 1.00 89.62 149 ILE A N 1
ATOM 1147 C CA . ILE A 1 149 ? -5.719 2.999 15.865 1.00 89.62 149 ILE A CA 1
ATOM 1148 C C . ILE A 1 149 ? -7.006 3.829 15.841 1.00 89.62 149 ILE A C 1
ATOM 1150 O O . ILE A 1 149 ? -7.441 4.267 14.776 1.00 89.62 149 ILE A O 1
ATOM 1154 N N . VAL A 1 150 ? -7.592 4.086 17.011 1.00 91.12 150 VAL A N 1
ATOM 1155 C CA . VAL A 1 150 ? -8.791 4.926 17.145 1.00 91.12 150 VAL A CA 1
ATOM 1156 C C . VAL A 1 150 ? -8.457 6.386 16.821 1.00 91.12 150 VAL A C 1
ATOM 1158 O O . VAL A 1 150 ? -9.198 7.059 16.107 1.00 91.12 150 VAL A O 1
ATOM 1161 N N . THR A 1 151 ? -7.299 6.872 17.273 1.00 91.56 151 THR A N 1
ATOM 1162 C CA . THR A 1 151 ? -6.798 8.218 16.955 1.00 91.56 151 THR A CA 1
ATOM 1163 C C . THR A 1 151 ? -6.549 8.366 15.455 1.00 91.56 151 THR A C 1
ATOM 1165 O O . THR A 1 151 ? -6.981 9.346 14.854 1.00 91.56 151 THR A O 1
ATOM 1168 N N . PHE A 1 152 ? -5.932 7.360 14.830 1.00 92.06 152 PHE A N 1
ATOM 1169 C CA . PHE A 1 152 ? -5.730 7.291 13.385 1.00 92.06 152 PHE A CA 1
ATOM 1170 C C . PHE A 1 152 ? -7.059 7.348 12.622 1.00 92.06 152 PHE A C 1
ATOM 1172 O O . PHE A 1 152 ? -7.203 8.156 11.707 1.00 92.06 152 PHE A O 1
ATOM 1179 N N . GLY A 1 153 ? -8.056 6.562 13.038 1.00 91.94 153 GLY A N 1
ATOM 1180 C CA . GLY A 1 153 ? -9.396 6.562 12.443 1.00 91.94 153 GLY A CA 1
ATOM 1181 C C . GLY A 1 153 ? -10.107 7.917 12.473 1.00 91.94 153 GLY A C 1
ATOM 1182 O O . GLY A 1 153 ? -10.940 8.215 11.616 1.00 91.94 153 GLY A O 1
ATOM 1183 N N . ASN A 1 154 ? -9.746 8.769 13.433 1.00 92.25 154 ASN A N 1
ATOM 1184 C CA . ASN A 1 154 ? -10.322 10.097 13.593 1.00 92.25 154 ASN A CA 1
ATOM 1185 C C . ASN A 1 154 ? -9.676 11.182 12.719 1.00 92.25 154 ASN A C 1
ATOM 1187 O O . ASN A 1 154 ? -10.238 12.278 12.620 1.00 92.25 154 ASN A O 1
ATOM 1191 N N . LEU A 1 155 ? -8.558 10.891 12.046 1.00 93.06 155 LEU A N 1
ATOM 1192 C CA . LEU A 1 155 ? -7.873 11.848 11.177 1.00 93.06 155 LEU A CA 1
ATOM 1193 C C . LEU A 1 155 ? -8.710 12.189 9.925 1.00 93.06 155 LEU A C 1
ATOM 1195 O O . LEU A 1 155 ? -9.266 11.282 9.299 1.00 93.06 155 LEU A O 1
ATOM 1199 N N . PRO A 1 156 ? -8.759 13.461 9.476 1.00 92.25 156 PRO A N 1
ATOM 1200 C CA . PRO A 1 156 ? -9.528 13.858 8.290 1.00 92.25 156 PRO A CA 1
ATOM 1201 C C . PRO A 1 156 ? -9.146 13.090 7.017 1.00 92.25 156 PRO A C 1
ATOM 1203 O O . PRO A 1 156 ? -10.022 12.577 6.325 1.00 92.25 156 PRO A O 1
ATOM 1206 N N . ILE A 1 157 ? -7.842 12.935 6.750 1.00 93.25 157 ILE A N 1
ATOM 1207 C CA . ILE A 1 157 ? -7.330 12.163 5.605 1.00 93.25 157 ILE A CA 1
ATOM 1208 C C . ILE A 1 157 ? -7.771 10.690 5.635 1.00 93.25 157 ILE A C 1
ATOM 1210 O O . ILE A 1 157 ? -7.948 10.070 4.590 1.00 93.25 157 ILE A O 1
ATOM 1214 N N . VAL A 1 158 ? -7.977 10.126 6.829 1.00 94.50 158 VAL A N 1
ATOM 1215 C CA . VAL A 1 158 ? -8.405 8.733 7.010 1.00 94.50 158 VAL A CA 1
ATOM 1216 C C . VAL A 1 158 ? -9.904 8.584 6.761 1.00 94.50 158 VAL A C 1
ATOM 1218 O O . VAL A 1 158 ? -10.316 7.610 6.135 1.00 94.50 158 VAL A O 1
ATOM 1221 N N . LYS A 1 159 ? -10.714 9.566 7.171 1.00 94.06 159 LYS A N 1
ATOM 1222 C CA . LYS A 1 159 ? -12.160 9.604 6.889 1.00 94.06 159 LYS A CA 1
ATOM 1223 C C . LYS A 1 159 ? -12.443 9.689 5.391 1.00 94.06 159 LYS A C 1
ATOM 1225 O O . LYS A 1 159 ? -13.252 8.921 4.877 1.00 94.06 159 LYS A O 1
ATOM 1230 N N . ASP A 1 160 ? -11.721 10.559 4.691 1.00 93.62 160 ASP A N 1
ATOM 1231 C CA . ASP A 1 160 ? -11.775 10.651 3.230 1.00 93.62 160 ASP A CA 1
ATOM 1232 C C . ASP A 1 160 ? -11.354 9.331 2.574 1.00 93.62 160 ASP A C 1
ATOM 1234 O O . ASP A 1 160 ? -12.077 8.774 1.747 1.00 93.62 160 ASP A O 1
ATOM 1238 N N . ALA A 1 161 ? -10.205 8.786 2.989 1.00 95.25 161 ALA A N 1
ATOM 1239 C CA . ALA A 1 161 ? -9.709 7.521 2.465 1.00 95.25 161 ALA A CA 1
ATOM 1240 C C . ALA A 1 161 ? -10.720 6.383 2.673 1.00 95.25 161 ALA A C 1
ATOM 1242 O O . ALA A 1 161 ? -10.898 5.563 1.776 1.00 95.25 161 ALA A O 1
ATOM 1243 N N . LEU A 1 162 ? -11.414 6.353 3.815 1.00 95.31 162 LEU A N 1
ATOM 1244 C CA . LEU A 1 162 ? -12.474 5.388 4.099 1.00 95.31 162 LEU A CA 1
ATOM 1245 C C . LEU A 1 162 ? -13.648 5.527 3.121 1.00 95.31 162 LEU A C 1
ATOM 1247 O O . LEU A 1 162 ? -14.084 4.521 2.567 1.00 95.31 162 LEU A O 1
ATOM 1251 N N . GLN A 1 163 ? -14.121 6.744 2.843 1.00 94.56 163 GLN A N 1
ATOM 1252 C CA . GLN A 1 163 ? -15.192 6.985 1.862 1.00 94.56 163 GLN A CA 1
ATOM 1253 C C . GLN A 1 163 ? -14.801 6.562 0.433 1.00 94.56 163 GLN A C 1
ATOM 1255 O O . GLN A 1 163 ? -15.647 6.097 -0.344 1.00 94.56 163 GLN A O 1
ATOM 1260 N N . GLU A 1 164 ? -13.517 6.693 0.091 1.00 95.12 164 GLU A N 1
ATOM 1261 C CA . GLU A 1 164 ? -12.981 6.290 -1.210 1.00 95.12 164 GLU A CA 1
ATOM 1262 C C . GLU A 1 164 ? -12.871 4.770 -1.379 1.00 95.12 164 GLU A C 1
ATOM 1264 O O . GLU A 1 164 ? -13.047 4.284 -2.493 1.00 95.12 164 GLU A O 1
ATOM 1269 N N . VAL A 1 165 ? -12.608 4.009 -0.310 1.00 94.81 165 VAL A N 1
ATOM 1270 C CA . VAL A 1 165 ? -12.379 2.548 -0.392 1.00 94.81 165 VAL A CA 1
ATOM 1271 C C . VAL A 1 165 ? -13.557 1.696 0.092 1.00 94.81 165 VAL A C 1
ATOM 1273 O O . VAL A 1 165 ? -13.585 0.486 -0.145 1.00 94.81 165 VAL A O 1
ATOM 1276 N N . ALA A 1 166 ? -14.537 2.299 0.766 1.00 94.38 166 ALA A N 1
ATOM 1277 C CA . ALA A 1 166 ? -15.691 1.610 1.336 1.00 94.38 166 ALA A CA 1
ATOM 1278 C C . ALA A 1 166 ? -17.010 2.016 0.665 1.00 94.38 166 ALA A C 1
ATOM 1280 O O . ALA A 1 166 ? -17.192 3.150 0.220 1.00 94.38 166 ALA A O 1
ATOM 1281 N N . ASP A 1 167 ? -17.965 1.092 0.617 1.00 94.88 167 ASP A N 1
ATOM 1282 C CA . ASP A 1 167 ? -19.372 1.418 0.413 1.00 94.88 167 ASP A CA 1
ATOM 1283 C C . ASP A 1 167 ? -19.869 2.194 1.635 1.00 94.88 167 ASP A C 1
ATOM 1285 O O . ASP A 1 167 ? -19.533 1.842 2.768 1.00 94.88 167 ASP A O 1
ATOM 1289 N N . VAL A 1 168 ? -20.675 3.226 1.397 1.00 95.12 168 VAL A N 1
ATOM 1290 C CA . VAL A 1 168 ? -21.222 4.095 2.443 1.00 95.12 168 VAL A CA 1
ATOM 1291 C C . VAL A 1 168 ? -22.732 3.920 2.475 1.00 95.12 168 VAL A C 1
ATOM 1293 O O . VAL A 1 168 ? -23.387 3.966 1.433 1.00 95.12 168 VAL A O 1
ATOM 1296 N N . GLN A 1 169 ? -23.272 3.711 3.669 1.00 94.75 169 GLN A N 1
ATOM 1297 C CA . GLN A 1 169 ? -24.701 3.643 3.929 1.00 94.75 169 GLN A CA 1
ATOM 1298 C C . GLN A 1 169 ? -25.067 4.690 4.980 1.00 94.75 169 GLN A C 1
ATOM 1300 O O . GLN A 1 169 ? -24.565 4.642 6.102 1.00 94.75 169 GLN A O 1
ATOM 1305 N N . ASP A 1 170 ? -25.966 5.606 4.628 1.00 94.06 170 ASP A N 1
ATOM 1306 C CA . ASP A 1 170 ? -26.497 6.580 5.579 1.00 94.06 170 ASP A CA 1
ATOM 1307 C C . ASP A 1 170 ? -27.503 5.899 6.518 1.00 94.06 170 ASP A C 1
ATOM 1309 O O . ASP A 1 170 ? -28.401 5.163 6.090 1.00 94.06 170 ASP A O 1
ATOM 1313 N N . LEU A 1 171 ? -27.339 6.134 7.815 1.00 89.62 171 LEU A N 1
ATOM 1314 C CA . LEU A 1 171 ? -28.210 5.625 8.862 1.00 89.62 171 LEU A CA 1
ATOM 1315 C C . LEU A 1 171 ? -29.294 6.661 9.215 1.00 89.62 171 LEU A C 1
ATOM 1317 O O . LEU A 1 171 ? -29.079 7.868 9.081 1.00 89.62 171 LEU A O 1
ATOM 1321 N N . PRO A 1 172 ? -30.471 6.232 9.713 1.00 88.44 172 PRO A N 1
ATOM 1322 C CA . PRO A 1 172 ? -31.575 7.145 10.038 1.00 88.44 172 PRO A CA 1
ATOM 1323 C C . PRO A 1 172 ? -31.255 8.206 11.105 1.00 88.44 172 PRO A C 1
ATOM 1325 O O . PRO A 1 172 ? -31.948 9.216 11.186 1.00 88.44 172 PRO A O 1
ATOM 1328 N N . ASN A 1 173 ? -30.234 7.976 11.933 1.00 89.06 173 ASN A N 1
ATOM 1329 C CA . ASN A 1 173 ? -29.743 8.903 12.959 1.00 89.06 173 ASN A CA 1
ATOM 1330 C C . ASN A 1 173 ? -28.775 9.971 12.407 1.00 89.06 173 ASN A C 1
ATOM 1332 O O . ASN A 1 173 ? -28.311 10.809 13.175 1.00 89.06 173 ASN A O 1
ATOM 1336 N N . GLY A 1 174 ? -28.481 9.959 11.102 1.00 87.56 174 GLY A N 1
ATOM 1337 C CA . GLY A 1 174 ? -27.523 10.866 10.467 1.00 87.56 174 GLY A CA 1
ATOM 1338 C C . GLY A 1 174 ? -26.069 10.388 10.528 1.00 87.56 174 GLY A C 1
ATOM 1339 O O . GLY A 1 174 ? -25.184 11.095 10.052 1.00 87.56 174 GLY A O 1
ATOM 1340 N N . GLU A 1 175 ? -25.809 9.204 11.086 1.00 90.00 175 GLU A N 1
ATOM 1341 C CA . GLU A 1 175 ? -24.490 8.570 11.043 1.00 90.00 175 GLU A CA 1
ATOM 1342 C C . GLU A 1 175 ? -24.272 7.833 9.717 1.00 90.00 175 GLU A C 1
ATOM 1344 O O . GLU A 1 175 ? -25.209 7.538 8.976 1.00 90.00 175 GLU A O 1
ATOM 1349 N N . GLN A 1 176 ? -23.015 7.508 9.423 1.00 94.00 176 GLN A N 1
ATOM 1350 C CA . GLN A 1 176 ? -22.645 6.724 8.250 1.00 94.00 176 GLN A CA 1
ATOM 1351 C C . GLN A 1 176 ? -22.045 5.395 8.679 1.00 94.00 176 GLN A C 1
ATOM 1353 O O . GLN A 1 176 ? -21.186 5.337 9.563 1.00 94.00 176 GLN A O 1
ATOM 1358 N N . ALA A 1 177 ? -22.485 4.333 8.016 1.00 94.00 177 ALA A N 1
ATOM 1359 C CA . ALA A 1 177 ? -21.910 3.013 8.143 1.00 94.00 177 ALA A CA 1
ATOM 1360 C C . ALA A 1 177 ? -21.100 2.670 6.891 1.00 94.00 177 ALA A C 1
ATOM 1362 O O . ALA A 1 177 ? -21.493 2.983 5.766 1.00 94.00 177 ALA A O 1
ATOM 1363 N N . TYR A 1 178 ? -19.976 1.993 7.091 1.00 94.75 178 TYR A N 1
ATOM 1364 C CA . TYR A 1 178 ? -19.003 1.687 6.056 1.00 94.75 178 TYR A CA 1
ATOM 1365 C C . TYR A 1 178 ? -18.784 0.185 5.952 1.00 94.75 178 TYR A C 1
ATOM 1367 O O . TYR A 1 178 ? -18.832 -0.542 6.948 1.00 94.75 178 TYR A O 1
ATOM 1375 N N . ARG A 1 179 ? -18.509 -0.272 4.734 1.00 93.12 179 ARG A N 1
ATOM 1376 C CA . ARG A 1 179 ? -18.107 -1.646 4.431 1.00 93.12 179 ARG A CA 1
ATOM 1377 C C . ARG A 1 179 ? -17.068 -1.631 3.323 1.00 93.12 179 ARG A C 1
ATOM 1379 O O . ARG A 1 179 ? -17.275 -0.955 2.323 1.00 93.12 179 ARG A O 1
ATOM 1386 N N . ILE A 1 180 ? -15.989 -2.400 3.452 1.00 91.88 180 ILE A N 1
ATOM 1387 C CA . ILE A 1 180 ? -14.974 -2.476 2.394 1.00 91.88 180 ILE A CA 1
ATOM 1388 C C . ILE A 1 180 ? -15.581 -2.853 1.034 1.00 91.88 180 ILE A C 1
ATOM 1390 O O . ILE A 1 180 ? -16.442 -3.730 0.948 1.00 91.88 180 ILE A O 1
ATOM 1394 N N . SER A 1 181 ? -15.132 -2.174 -0.023 1.00 92.88 181 SER A N 1
ATOM 1395 C CA . SER A 1 181 ? -15.681 -2.311 -1.368 1.00 92.88 181 SER A CA 1
ATOM 1396 C C . SER A 1 181 ? -14.578 -2.624 -2.371 1.00 92.88 181 SER A C 1
ATOM 1398 O O . SER A 1 181 ? -13.828 -1.746 -2.797 1.00 92.88 181 SER A O 1
ATOM 1400 N N . THR A 1 182 ? -14.465 -3.889 -2.779 1.00 91.44 182 THR A N 1
ATOM 1401 C CA . THR A 1 182 ? -13.461 -4.313 -3.773 1.00 91.44 182 THR A CA 1
ATOM 1402 C C . THR A 1 182 ? -13.658 -3.620 -5.122 1.00 91.44 182 THR A C 1
ATOM 1404 O O . THR A 1 182 ? -12.679 -3.308 -5.797 1.00 91.44 182 THR A O 1
ATOM 1407 N N . SER A 1 183 ? -14.902 -3.280 -5.476 1.00 93.12 183 SER A N 1
ATOM 1408 C CA . SER A 1 183 ? -15.231 -2.512 -6.683 1.00 93.12 183 SER A CA 1
ATOM 1409 C C . SER A 1 183 ? -14.719 -1.070 -6.647 1.00 93.12 183 SER A C 1
ATOM 1411 O O . SER A 1 183 ? -14.535 -0.484 -7.710 1.00 93.12 183 SER A O 1
ATOM 1413 N N . LYS A 1 184 ? -14.452 -0.504 -5.460 1.00 95.19 184 LYS A N 1
ATOM 1414 C CA . LYS A 1 184 ? -13.772 0.790 -5.293 1.00 95.19 184 LYS A CA 1
ATOM 1415 C C . LYS A 1 184 ? -12.259 0.646 -5.126 1.00 95.19 184 LYS A C 1
ATOM 1417 O O . LYS A 1 184 ? -11.501 1.433 -5.689 1.00 95.19 184 LYS A O 1
ATOM 1422 N N . VAL A 1 185 ? -11.812 -0.377 -4.395 1.00 94.88 185 VAL A N 1
ATOM 1423 C CA . VAL A 1 185 ? -10.387 -0.638 -4.138 1.00 94.88 185 VAL A CA 1
ATOM 1424 C C . VAL A 1 185 ? -9.634 -0.965 -5.430 1.00 94.88 185 VAL A C 1
ATOM 1426 O O . VAL A 1 185 ? -8.594 -0.360 -5.688 1.00 94.88 185 VAL A O 1
ATOM 1429 N N . PHE A 1 186 ? -10.137 -1.879 -6.268 1.00 95.75 186 PHE A N 1
ATOM 1430 C CA . PHE A 1 186 ? -9.413 -2.298 -7.474 1.00 95.75 186 PHE A CA 1
ATOM 1431 C C . PHE A 1 186 ? -9.157 -1.161 -8.471 1.00 95.75 186 PHE A C 1
ATOM 1433 O O . PHE A 1 186 ? -8.007 -1.026 -8.875 1.00 95.75 186 PHE A O 1
ATOM 1440 N N . PRO A 1 187 ? -10.105 -0.257 -8.783 1.00 96.00 187 PRO A N 1
ATOM 1441 C CA . PRO A 1 187 ? -9.807 0.919 -9.603 1.00 96.00 187 PRO A CA 1
ATOM 1442 C C . PRO A 1 187 ? -8.667 1.804 -9.069 1.00 96.00 187 PRO A C 1
ATOM 1444 O O . PRO A 1 187 ? -7.882 2.343 -9.852 1.00 96.00 187 PRO A O 1
ATOM 1447 N N . ILE A 1 188 ? -8.540 1.950 -7.744 1.00 95.50 188 ILE A N 1
ATOM 1448 C CA . ILE A 1 188 ? -7.442 2.712 -7.122 1.00 95.50 188 ILE A CA 1
ATOM 1449 C C . ILE A 1 188 ? -6.104 1.994 -7.348 1.00 95.50 188 ILE A C 1
ATOM 1451 O O . ILE A 1 188 ? -5.104 2.634 -7.700 1.00 95.50 188 ILE A O 1
ATOM 1455 N N . LEU A 1 189 ? -6.085 0.669 -7.172 1.00 96.06 189 LEU A N 1
ATOM 1456 C CA . LEU A 1 189 ? -4.904 -0.155 -7.429 1.00 96.06 189 LEU A CA 1
ATOM 1457 C C . LEU A 1 189 ? -4.533 -0.152 -8.917 1.00 96.06 189 LEU A C 1
ATOM 1459 O O . LEU A 1 189 ? -3.365 0.053 -9.237 1.00 96.06 189 LEU A O 1
ATOM 1463 N N . ASP A 1 190 ? -5.511 -0.250 -9.817 1.00 96.31 190 ASP A N 1
ATOM 1464 C CA . ASP A 1 190 ? -5.329 -0.216 -11.271 1.00 96.31 190 ASP A CA 1
ATOM 1465 C C . ASP A 1 190 ? -4.733 1.121 -11.730 1.00 96.31 190 ASP A C 1
ATOM 1467 O O . ASP A 1 190 ? -3.792 1.154 -12.524 1.00 96.31 190 ASP A O 1
ATOM 1471 N N . ALA A 1 191 ? -5.200 2.245 -11.178 1.00 95.75 191 ALA A N 1
ATOM 1472 C CA . ALA A 1 191 ? -4.628 3.558 -11.471 1.00 95.75 191 ALA A CA 1
ATOM 1473 C C . ALA A 1 191 ? -3.163 3.672 -11.004 1.00 95.75 191 ALA A C 1
ATOM 1475 O O . ALA A 1 191 ? -2.319 4.281 -11.674 1.00 95.75 191 ALA A O 1
ATOM 1476 N N . ARG A 1 192 ? -2.830 3.081 -9.847 1.00 94.69 192 ARG A N 1
ATOM 1477 C CA . ARG A 1 192 ? -1.448 3.023 -9.341 1.00 94.69 192 ARG A CA 1
ATOM 1478 C C . ARG A 1 192 ? -0.587 2.095 -10.197 1.00 94.69 192 ARG A C 1
ATOM 1480 O O . ARG A 1 192 ? 0.541 2.472 -10.516 1.00 94.69 192 ARG A O 1
ATOM 1487 N N . HIS A 1 193 ? -1.127 0.955 -10.612 1.00 96.38 193 HIS A N 1
ATOM 1488 C CA . HIS A 1 193 ? -0.480 -0.028 -11.477 1.00 96.38 193 HIS A CA 1
ATOM 1489 C C . HIS A 1 193 ? -0.145 0.541 -12.841 1.00 96.38 193 HIS A C 1
ATOM 1491 O O . HIS A 1 193 ? 1.012 0.476 -13.253 1.00 96.38 193 HIS A O 1
ATOM 1497 N N . ALA A 1 194 ? -1.123 1.178 -13.486 1.00 95.50 194 ALA A N 1
ATOM 1498 C CA . ALA A 1 194 ? -0.955 1.818 -14.779 1.00 95.50 194 ALA A CA 1
ATOM 1499 C C . ALA A 1 194 ? 0.231 2.785 -14.743 1.00 95.50 194 ALA A C 1
ATOM 1501 O O . ALA A 1 194 ? 1.166 2.622 -15.520 1.00 95.50 194 ALA A O 1
ATOM 1502 N N . ARG A 1 195 ? 0.265 3.703 -13.766 1.00 94.56 195 ARG A N 1
ATOM 1503 C CA . ARG A 1 195 ? 1.367 4.664 -13.599 1.00 94.56 195 ARG A CA 1
ATOM 1504 C C . ARG A 1 195 ? 2.709 3.995 -13.286 1.00 94.56 195 ARG A C 1
ATOM 1506 O O . ARG A 1 195 ? 3.727 4.373 -13.857 1.00 94.56 195 ARG A O 1
ATOM 1513 N N . LEU A 1 196 ? 2.736 3.012 -12.384 1.00 94.88 196 LEU A N 1
ATOM 1514 C CA . LEU A 1 196 ? 3.983 2.349 -11.988 1.00 94.88 196 LEU A CA 1
ATOM 1515 C C . LEU A 1 196 ? 4.575 1.508 -13.130 1.00 94.88 196 LEU A C 1
ATOM 1517 O O . LEU A 1 196 ? 5.791 1.399 -13.235 1.00 94.88 196 LEU A O 1
ATOM 1521 N N . SER A 1 197 ? 3.727 0.963 -14.004 1.00 94.69 197 SER A N 1
ATOM 1522 C CA . SER A 1 197 ? 4.127 0.152 -15.160 1.00 94.69 197 SER A CA 1
ATOM 1523 C C . SER A 1 197 ? 4.635 0.958 -16.365 1.00 94.69 197 SER A C 1
ATOM 1525 O O . SER A 1 197 ? 5.128 0.368 -17.328 1.00 94.69 197 SER A O 1
ATOM 1527 N N . GLN A 1 198 ? 4.539 2.292 -16.324 1.00 92.88 198 GLN A N 1
ATOM 1528 C CA . GLN A 1 198 ? 5.006 3.154 -17.410 1.00 92.88 198 GLN A CA 1
ATOM 1529 C C . GLN A 1 198 ? 6.525 3.077 -17.576 1.00 92.88 198 GLN A C 1
ATOM 1531 O O . GLN A 1 198 ? 7.279 3.052 -16.601 1.00 92.88 198 GLN A O 1
ATOM 1536 N N . GLN A 1 199 ? 6.982 3.130 -18.828 1.00 92.25 199 GLN A N 1
ATOM 1537 C CA . GLN A 1 199 ? 8.408 3.190 -19.158 1.00 92.25 199 GLN A CA 1
ATOM 1538 C C . GLN A 1 199 ? 9.100 4.386 -18.488 1.00 92.25 199 GLN A C 1
ATOM 1540 O O . GLN A 1 199 ? 10.207 4.248 -17.973 1.00 92.25 199 GLN A O 1
ATOM 1545 N N . SER A 1 200 ? 8.431 5.540 -18.431 1.00 92.25 200 SER A N 1
ATOM 1546 C CA . SER A 1 200 ? 8.933 6.750 -17.769 1.00 92.25 200 SER A CA 1
ATOM 1547 C C . SER A 1 200 ? 9.251 6.524 -16.288 1.00 92.25 200 SER A C 1
ATOM 1549 O O . SER A 1 200 ? 10.280 6.992 -15.805 1.00 92.25 200 SER A O 1
ATOM 1551 N N . THR A 1 201 ? 8.422 5.759 -15.575 1.00 93.44 201 THR A N 1
ATOM 1552 C CA . THR A 1 201 ? 8.630 5.428 -14.160 1.00 93.44 201 THR A CA 1
ATOM 1553 C C . THR A 1 201 ? 9.866 4.546 -13.964 1.00 93.44 201 THR A C 1
ATOM 1555 O O . THR A 1 201 ? 10.649 4.767 -13.038 1.00 93.44 201 THR A O 1
ATOM 1558 N N . PHE A 1 202 ? 10.094 3.590 -14.869 1.00 93.81 202 PHE A N 1
ATOM 1559 C CA . PHE A 1 202 ? 11.297 2.750 -14.867 1.00 93.81 202 PHE A CA 1
ATOM 1560 C C . PHE A 1 202 ? 12.556 3.555 -15.206 1.00 93.81 202 PHE A C 1
ATOM 1562 O O . PHE A 1 202 ? 13.563 3.423 -14.509 1.00 93.81 202 PHE A O 1
ATOM 1569 N N . ALA A 1 203 ? 12.475 4.439 -16.203 1.00 91.44 203 ALA A N 1
ATOM 1570 C CA . ALA A 1 203 ? 13.561 5.338 -16.588 1.00 91.44 203 ALA A CA 1
ATOM 1571 C C . ALA A 1 203 ? 13.941 6.318 -15.466 1.00 91.44 203 ALA A C 1
ATOM 1573 O O . ALA A 1 203 ? 15.117 6.616 -15.271 1.00 91.44 203 ALA A O 1
ATOM 1574 N N . ALA A 1 204 ? 12.959 6.785 -14.689 1.00 92.56 204 ALA A N 1
ATOM 1575 C CA . ALA A 1 204 ? 13.186 7.645 -13.529 1.00 92.56 204 ALA A CA 1
ATOM 1576 C C . ALA A 1 204 ? 13.803 6.899 -12.330 1.00 92.56 204 ALA A C 1
ATOM 1578 O O . ALA A 1 204 ? 14.388 7.528 -11.451 1.00 92.56 204 ALA A O 1
ATOM 1579 N N . SER A 1 205 ? 13.691 5.565 -12.287 1.00 91.81 205 SER A N 1
ATOM 1580 C CA . SER A 1 205 ? 14.149 4.722 -11.173 1.00 91.81 205 SER A CA 1
ATOM 1581 C C . SER A 1 205 ? 15.099 3.601 -11.631 1.00 91.81 205 SER A C 1
ATOM 1583 O O . SER A 1 205 ? 14.832 2.419 -11.369 1.00 91.81 205 SER A O 1
ATOM 1585 N N . PRO A 1 206 ? 16.239 3.925 -12.275 1.00 90.88 206 PRO A N 1
ATOM 1586 C CA . PRO A 1 206 ? 17.092 2.933 -12.935 1.00 90.88 206 PRO A CA 1
ATOM 1587 C C . PRO A 1 206 ? 17.699 1.924 -11.949 1.00 90.88 206 PRO A C 1
ATOM 1589 O O . PRO A 1 206 ? 17.773 0.732 -12.230 1.00 90.88 206 PRO A O 1
ATOM 1592 N N . ASN A 1 207 ? 18.065 2.368 -10.743 1.00 90.75 207 ASN A N 1
ATOM 1593 C CA . ASN A 1 207 ? 18.714 1.515 -9.740 1.00 90.75 207 ASN A CA 1
ATOM 1594 C C . ASN A 1 207 ? 17.760 0.560 -9.005 1.00 90.75 207 ASN A C 1
ATOM 1596 O O . ASN A 1 207 ? 18.234 -0.352 -8.327 1.00 90.75 207 ASN A O 1
ATOM 1600 N N . MET A 1 208 ? 16.445 0.754 -9.129 1.00 89.31 208 MET A N 1
ATOM 1601 C CA . MET A 1 208 ? 15.433 -0.095 -8.498 1.00 89.31 208 MET A CA 1
ATOM 1602 C C . MET A 1 208 ? 14.630 -0.836 -9.561 1.00 89.31 208 MET A C 1
ATOM 1604 O O . MET A 1 208 ? 14.869 -2.016 -9.810 1.00 89.31 208 MET A O 1
ATOM 1608 N N . LEU A 1 209 ? 13.710 -0.131 -10.220 1.00 93.12 209 LEU A N 1
ATOM 1609 C CA . LEU A 1 209 ? 12.819 -0.703 -11.224 1.00 93.12 209 LEU A CA 1
ATOM 1610 C C . LEU A 1 209 ? 13.596 -1.142 -12.467 1.00 93.12 209 LEU A C 1
ATOM 1612 O O . LEU A 1 209 ? 13.388 -2.258 -12.935 1.00 93.12 209 LEU A O 1
ATOM 1616 N N . GLY A 1 210 ? 14.541 -0.318 -12.937 1.00 92.81 210 GLY A N 1
ATOM 1617 C CA . GLY A 1 210 ? 15.390 -0.638 -14.090 1.00 92.81 210 GLY A CA 1
ATOM 1618 C C . GLY A 1 210 ? 16.202 -1.917 -13.882 1.00 92.81 210 GLY A C 1
ATOM 1619 O O . GLY A 1 210 ? 16.039 -2.878 -14.623 1.00 92.81 210 GLY A O 1
ATOM 1620 N N . ARG A 1 211 ? 16.971 -2.007 -12.792 1.00 92.69 211 ARG A N 1
ATOM 1621 C CA . ARG A 1 211 ? 17.714 -3.236 -12.445 1.00 92.69 211 ARG A CA 1
ATOM 1622 C C . ARG A 1 211 ? 16.822 -4.461 -12.258 1.00 92.69 211 ARG A C 1
ATOM 1624 O O . ARG A 1 211 ? 17.227 -5.580 -12.567 1.00 92.69 211 ARG A O 1
ATOM 1631 N N . SER A 1 212 ? 15.631 -4.268 -11.695 1.00 93.19 212 SER A N 1
ATOM 1632 C CA . SER A 1 212 ? 14.658 -5.346 -11.509 1.00 93.19 212 SER A CA 1
ATOM 1633 C C . SER A 1 212 ? 14.121 -5.862 -12.847 1.00 93.19 212 SER A C 1
ATOM 1635 O O . SER A 1 212 ? 13.896 -7.065 -12.986 1.00 93.19 212 SER A O 1
ATOM 1637 N N . PHE A 1 213 ? 13.963 -4.968 -13.825 1.00 95.44 213 PHE A N 1
ATOM 1638 C CA . PHE A 1 213 ? 13.617 -5.290 -15.206 1.00 95.44 213 PHE A CA 1
ATOM 1639 C C . PHE A 1 213 ? 14.764 -6.014 -15.916 1.00 95.44 213 PHE A C 1
ATOM 1641 O O . PHE A 1 213 ? 14.558 -7.125 -16.389 1.00 95.44 213 PHE A O 1
ATOM 1648 N N . GLU A 1 214 ? 15.979 -5.457 -15.913 1.00 94.25 214 GLU A N 1
ATOM 1649 C CA . GLU A 1 214 ? 17.162 -6.048 -16.567 1.00 94.25 214 GLU A CA 1
ATOM 1650 C C . GLU A 1 214 ? 17.424 -7.483 -16.103 1.00 94.25 214 GLU A C 1
ATOM 1652 O O . GLU A 1 214 ? 17.655 -8.375 -16.913 1.00 94.25 214 GLU A O 1
ATOM 1657 N N . ARG A 1 215 ? 17.335 -7.733 -14.790 1.00 94.12 215 ARG A N 1
ATOM 1658 C CA . ARG A 1 215 ? 17.572 -9.063 -14.210 1.00 94.12 215 ARG A CA 1
ATOM 1659 C C . ARG A 1 215 ? 16.545 -10.105 -14.654 1.00 94.12 215 ARG A C 1
ATOM 1661 O O . ARG A 1 215 ? 16.840 -11.295 -14.626 1.00 94.12 215 ARG A O 1
ATOM 1668 N N . ARG A 1 216 ? 15.328 -9.667 -14.971 1.00 94.12 216 ARG A N 1
ATOM 1669 C CA . ARG A 1 216 ? 14.179 -10.532 -15.275 1.00 94.12 216 ARG A CA 1
ATOM 1670 C C . ARG A 1 216 ? 13.797 -10.509 -16.747 1.00 94.12 216 ARG A C 1
ATOM 1672 O O . ARG A 1 216 ? 12.779 -11.086 -17.118 1.00 94.12 216 ARG A O 1
ATOM 1679 N N . TRP A 1 217 ? 14.594 -9.833 -17.566 1.00 94.62 217 TRP A N 1
ATOM 1680 C CA . TRP A 1 217 ? 14.384 -9.758 -18.994 1.00 94.62 217 TRP A CA 1
ATOM 1681 C C . TRP A 1 217 ? 14.541 -11.155 -19.617 1.00 94.62 217 TRP A C 1
ATOM 1683 O O . TRP A 1 217 ? 15.585 -11.780 -19.429 1.00 94.62 217 TRP A O 1
ATOM 1693 N N . PRO A 1 218 ? 13.516 -11.681 -20.314 1.00 88.38 218 PRO A N 1
ATOM 1694 C CA . PRO A 1 218 ? 13.511 -13.076 -20.749 1.00 88.38 218 PRO A CA 1
ATOM 1695 C C . PRO A 1 218 ? 14.210 -13.305 -22.095 1.00 88.38 218 PRO A C 1
ATOM 1697 O O . PRO A 1 218 ? 14.400 -14.454 -22.487 1.00 88.38 218 PRO A O 1
ATOM 1700 N N . LEU A 1 219 ? 14.549 -12.240 -22.828 1.00 90.12 219 LEU A N 1
ATOM 1701 C CA . LEU A 1 219 ? 15.130 -12.325 -24.168 1.00 90.12 219 LEU A CA 1
ATOM 1702 C C . LEU A 1 219 ? 16.643 -12.087 -24.128 1.00 90.12 219 LEU A C 1
ATOM 1704 O O . LEU A 1 219 ? 17.150 -11.364 -23.277 1.00 90.12 219 LEU A O 1
ATOM 1708 N N . GLU A 1 220 ? 17.361 -12.636 -25.106 1.00 87.62 220 GLU A N 1
ATOM 1709 C CA . GLU A 1 220 ? 18.807 -12.404 -25.269 1.00 87.62 220 GLU A CA 1
ATOM 1710 C C . GLU A 1 220 ? 19.136 -11.007 -25.830 1.00 87.62 220 GLU A C 1
ATOM 1712 O O . GLU A 1 220 ? 20.297 -10.604 -25.876 1.00 8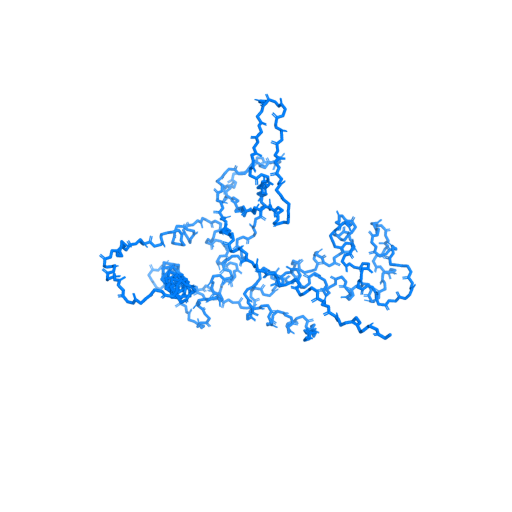7.62 220 GLU A O 1
ATOM 1717 N N . SER A 1 221 ? 18.122 -10.258 -26.275 1.00 89.12 221 SER A N 1
ATOM 1718 C CA . SER A 1 221 ? 18.281 -8.894 -26.779 1.00 89.12 221 SER A CA 1
ATOM 1719 C C . SER A 1 221 ? 18.567 -7.900 -25.655 1.00 89.12 221 SER A C 1
ATOM 1721 O O . SER A 1 221 ? 18.068 -8.060 -24.544 1.00 89.12 221 SER A O 1
ATOM 1723 N N . ASP A 1 222 ? 19.267 -6.811 -25.975 1.00 87.44 222 ASP A N 1
ATOM 1724 C CA . ASP A 1 222 ? 19.530 -5.721 -25.029 1.00 87.44 222 ASP A CA 1
ATOM 1725 C C . ASP A 1 222 ? 18.216 -5.091 -24.499 1.00 87.44 222 ASP A C 1
ATOM 1727 O O . ASP A 1 222 ? 17.411 -4.610 -25.306 1.00 87.44 222 ASP A O 1
ATOM 1731 N N . PRO A 1 223 ? 17.973 -5.085 -23.170 1.00 90.81 223 PRO A N 1
ATOM 1732 C CA . PRO A 1 223 ? 16.793 -4.464 -22.571 1.00 90.81 223 PRO A CA 1
ATOM 1733 C C . PRO A 1 223 ? 16.875 -2.932 -22.471 1.00 90.81 223 PRO A C 1
ATOM 1735 O O . PRO A 1 223 ? 15.854 -2.294 -22.205 1.00 90.81 223 PRO A O 1
ATOM 1738 N N . SER A 1 224 ? 18.054 -2.330 -22.674 1.00 87.56 224 SER A N 1
ATOM 1739 C CA . SER A 1 224 ? 18.308 -0.896 -22.454 1.00 87.56 224 SER A CA 1
ATOM 1740 C C . SER A 1 224 ? 17.324 0.053 -23.158 1.00 87.56 224 SER A C 1
ATOM 1742 O O . SER A 1 224 ? 16.894 1.020 -22.522 1.00 87.56 224 SER A O 1
ATOM 1744 N N . PRO A 1 225 ? 16.886 -0.191 -24.413 1.00 87.88 225 PRO A N 1
ATOM 1745 C CA . PRO A 1 225 ? 15.928 0.690 -25.089 1.00 87.88 225 PRO A CA 1
ATOM 1746 C C . PRO A 1 225 ? 14.602 0.855 -24.329 1.00 87.88 225 PRO A C 1
ATOM 1748 O O . PRO A 1 225 ? 13.997 1.925 -24.357 1.00 87.88 225 PRO A O 1
ATOM 1751 N N . TYR A 1 226 ? 14.185 -0.168 -23.579 1.00 87.00 226 TYR A N 1
ATOM 1752 C CA . TYR A 1 226 ? 12.928 -0.187 -22.823 1.00 87.00 226 TYR A CA 1
ATOM 1753 C C . TYR A 1 226 ? 13.018 0.498 -21.449 1.00 87.00 226 TYR A C 1
ATOM 1755 O O . TYR A 1 226 ? 12.040 0.498 -20.693 1.00 87.00 226 TYR A O 1
ATOM 1763 N N . LEU A 1 227 ? 14.186 1.061 -21.116 1.00 85.38 227 LEU A N 1
ATOM 1764 C CA . LEU A 1 227 ? 14.490 1.728 -19.846 1.00 85.38 227 LEU A CA 1
ATOM 1765 C C . LEU A 1 227 ? 14.883 3.202 -20.010 1.00 85.38 227 LEU A C 1
ATOM 1767 O O . LEU A 1 227 ? 15.133 3.880 -19.017 1.00 85.38 227 LEU A O 1
ATOM 1771 N N . VAL A 1 228 ? 14.919 3.722 -21.239 1.00 83.50 228 VAL A N 1
ATOM 1772 C CA . VAL A 1 228 ? 15.229 5.132 -21.520 1.00 83.50 228 VAL A CA 1
ATOM 1773 C C . VAL A 1 228 ? 13.937 5.911 -21.772 1.00 83.50 228 VAL A C 1
ATOM 1775 O O . VAL A 1 228 ? 13.006 5.403 -22.392 1.00 83.50 228 VAL A O 1
ATOM 1778 N N . ALA A 1 229 ? 13.861 7.152 -21.290 1.00 72.19 229 ALA A N 1
ATOM 1779 C CA . ALA A 1 229 ? 12.735 8.038 -21.576 1.00 72.19 229 ALA A CA 1
ATOM 1780 C C . ALA A 1 229 ? 12.789 8.543 -23.031 1.00 72.19 229 ALA A C 1
ATOM 1782 O O . ALA A 1 229 ? 13.849 8.949 -23.501 1.00 72.19 229 ALA A O 1
ATOM 1783 N N . GLY A 1 230 ? 11.646 8.567 -23.726 1.00 64.81 230 GLY A N 1
ATOM 1784 C CA . GLY A 1 230 ? 11.524 9.201 -25.048 1.00 64.81 230 GLY A CA 1
ATOM 1785 C C . GLY A 1 230 ? 11.432 8.261 -26.254 1.00 64.81 230 GLY A C 1
ATOM 1786 O O . GLY A 1 230 ? 11.384 8.754 -27.378 1.00 64.81 230 GLY A O 1
ATOM 1787 N N . MET A 1 231 ? 11.359 6.940 -26.059 1.00 64.75 231 MET A N 1
ATOM 1788 C CA . MET A 1 231 ? 10.795 6.066 -27.095 1.00 64.75 231 MET A CA 1
ATOM 1789 C C . MET A 1 231 ? 9.279 6.271 -27.168 1.00 64.75 231 MET A C 1
ATOM 1791 O O . MET A 1 231 ? 8.624 6.420 -26.136 1.00 64.75 231 MET A O 1
ATOM 1795 N N . GLU A 1 232 ? 8.712 6.273 -28.377 1.00 64.56 232 GLU A N 1
ATOM 1796 C CA . GLU A 1 232 ? 7.259 6.187 -28.511 1.00 64.56 232 GLU A CA 1
ATOM 1797 C C . GLU A 1 232 ? 6.781 4.857 -27.912 1.00 64.56 232 GLU A C 1
ATOM 1799 O O . GLU A 1 232 ? 7.293 3.795 -28.269 1.00 64.56 232 GLU A O 1
ATOM 1804 N N . GLU A 1 233 ? 5.759 4.886 -27.049 1.00 62.47 233 GLU A N 1
ATOM 1805 C CA . GLU A 1 233 ? 5.151 3.669 -26.478 1.00 62.47 233 GLU A CA 1
ATOM 1806 C C . GLU A 1 233 ? 4.626 2.703 -27.563 1.00 62.47 233 GLU A C 1
ATOM 1808 O O . GLU A 1 233 ? 4.362 1.531 -27.289 1.00 62.47 233 GLU A O 1
ATOM 1813 N N . SER A 1 234 ? 4.469 3.166 -28.806 1.00 61.22 234 SER A N 1
ATOM 1814 C CA . SER A 1 234 ? 4.125 2.364 -29.986 1.00 61.22 234 SER A CA 1
ATOM 1815 C C . SER A 1 234 ? 5.241 1.387 -30.398 1.00 61.22 234 SER A C 1
ATOM 1817 O O . SER A 1 234 ? 4.939 0.311 -30.912 1.00 61.22 234 SER A O 1
ATOM 1819 N N . ALA A 1 235 ? 6.508 1.728 -30.134 1.00 68.38 235 ALA A N 1
ATOM 1820 C CA . ALA A 1 235 ? 7.693 0.922 -30.448 1.00 68.38 235 ALA A CA 1
ATOM 1821 C C . ALA A 1 235 ? 8.067 -0.070 -29.331 1.00 68.38 235 ALA A C 1
ATOM 1823 O O . ALA A 1 235 ? 8.939 -0.920 -29.499 1.00 68.38 235 ALA A O 1
ATOM 1824 N N . ASP A 1 236 ? 7.407 0.045 -28.184 1.00 80.31 236 ASP A N 1
ATOM 1825 C CA . ASP A 1 236 ? 7.651 -0.757 -26.997 1.00 80.31 236 ASP A CA 1
ATOM 1826 C C . ASP A 1 236 ? 7.006 -2.146 -27.143 1.00 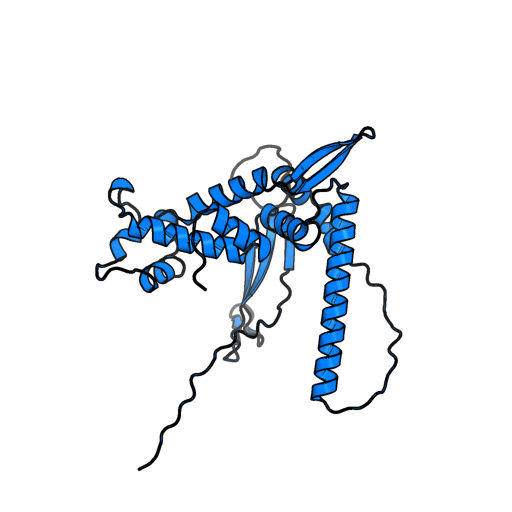80.31 236 ASP A C 1
ATOM 1828 O O . ASP A 1 236 ? 5.789 -2.276 -27.356 1.00 80.31 236 ASP A O 1
ATOM 1832 N N . CYS A 1 237 ? 7.842 -3.189 -27.082 1.00 87.38 237 CYS A N 1
ATOM 1833 C CA . CYS A 1 237 ? 7.419 -4.556 -27.358 1.00 87.38 237 CYS A CA 1
ATOM 1834 C C . CYS A 1 237 ? 6.495 -5.099 -26.259 1.00 87.38 237 CYS A C 1
ATOM 1836 O O . CYS A 1 237 ? 6.451 -4.604 -25.127 1.00 87.38 237 CYS A O 1
ATOM 1838 N N . LYS A 1 238 ? 5.716 -6.129 -26.601 1.00 90.62 238 LYS A N 1
ATOM 1839 C CA . LYS A 1 238 ? 4.707 -6.692 -25.693 1.00 90.62 238 LYS A CA 1
ATOM 1840 C C . LYS A 1 238 ? 5.354 -7.267 -24.437 1.00 90.62 238 LYS A C 1
ATOM 1842 O O . LYS A 1 238 ? 4.869 -7.019 -23.340 1.00 90.62 238 LYS A O 1
ATOM 1847 N N . GLU A 1 239 ? 6.487 -7.934 -24.601 1.00 92.19 239 GLU A N 1
ATOM 1848 C CA . GLU A 1 239 ? 7.254 -8.575 -23.538 1.00 92.19 239 GLU A CA 1
ATOM 1849 C C . GLU A 1 239 ? 7.759 -7.545 -22.517 1.00 92.19 239 GLU A C 1
ATOM 1851 O O . GLU A 1 239 ? 7.672 -7.764 -21.310 1.00 92.19 239 GLU A O 1
ATOM 1856 N N . ALA A 1 240 ? 8.223 -6.378 -22.979 1.00 92.38 240 ALA A N 1
ATOM 1857 C CA . ALA A 1 240 ? 8.646 -5.284 -22.106 1.00 92.38 240 ALA A CA 1
ATOM 1858 C C . ALA A 1 240 ? 7.475 -4.686 -21.322 1.00 92.38 240 ALA A C 1
ATOM 1860 O O . ALA A 1 240 ? 7.590 -4.463 -20.111 1.00 92.38 240 ALA A O 1
ATOM 1861 N N . LYS A 1 241 ? 6.325 -4.489 -21.976 1.00 92.31 241 LYS A N 1
ATOM 1862 C CA . LYS A 1 241 ? 5.102 -4.008 -21.315 1.00 92.31 241 LYS A CA 1
ATOM 1863 C C . LYS A 1 241 ? 4.607 -4.991 -20.264 1.00 92.31 241 LYS A C 1
ATOM 1865 O O . LYS A 1 241 ? 4.304 -4.589 -19.142 1.00 92.31 241 LYS A O 1
ATOM 1870 N N . GLU A 1 242 ? 4.541 -6.271 -20.608 1.00 93.56 242 GLU A N 1
ATOM 1871 C CA . GLU A 1 242 ? 4.105 -7.335 -19.705 1.00 93.56 242 GLU A CA 1
ATOM 1872 C C . GLU A 1 242 ? 5.047 -7.481 -18.513 1.00 93.56 242 GLU A C 1
ATOM 1874 O O . GLU A 1 242 ? 4.574 -7.537 -17.375 1.00 93.56 242 GLU A O 1
ATOM 1879 N N . LEU A 1 243 ? 6.367 -7.439 -18.737 1.00 94.81 243 LEU A N 1
ATOM 1880 C CA . LEU A 1 243 ? 7.332 -7.481 -17.646 1.00 94.81 243 LEU A CA 1
ATOM 1881 C C . LEU A 1 243 ? 7.144 -6.280 -16.716 1.00 94.81 243 LEU A C 1
ATOM 1883 O O . LEU A 1 243 ? 6.921 -6.488 -15.527 1.00 94.81 243 LEU A O 1
ATOM 1887 N N . ARG A 1 244 ? 7.129 -5.036 -17.219 1.00 94.88 244 ARG A N 1
ATOM 1888 C CA . ARG A 1 244 ? 6.900 -3.851 -16.365 1.00 94.88 244 ARG A CA 1
ATOM 1889 C C . ARG A 1 244 ? 5.590 -3.939 -15.585 1.00 94.88 244 ARG A C 1
ATOM 1891 O O . ARG A 1 244 ? 5.571 -3.603 -14.402 1.00 94.88 244 ARG A O 1
ATOM 1898 N N . ARG A 1 245 ? 4.515 -4.438 -16.204 1.00 95.06 245 ARG A N 1
ATOM 1899 C CA . ARG A 1 245 ? 3.237 -4.689 -15.521 1.00 95.06 245 ARG A CA 1
ATOM 1900 C C . ARG A 1 245 ? 3.373 -5.729 -14.409 1.00 95.06 245 ARG A C 1
ATOM 1902 O O . ARG A 1 245 ? 2.845 -5.488 -13.326 1.00 95.06 245 ARG A O 1
ATOM 1909 N N . LYS A 1 246 ? 4.085 -6.838 -14.626 1.00 95.44 246 LYS A N 1
ATOM 1910 C CA . LYS A 1 246 ? 4.333 -7.856 -13.589 1.00 95.44 246 LYS A CA 1
ATOM 1911 C C . LYS A 1 246 ? 5.131 -7.272 -12.419 1.00 95.44 246 LYS A C 1
ATOM 1913 O O . LYS A 1 246 ? 4.689 -7.363 -11.279 1.00 95.44 246 LYS A O 1
ATOM 1918 N N . ILE A 1 247 ? 6.231 -6.571 -12.706 1.00 95.56 247 ILE A N 1
ATOM 1919 C CA . ILE A 1 247 ? 7.061 -5.899 -11.690 1.00 95.56 247 ILE A CA 1
ATOM 1920 C C . ILE A 1 247 ? 6.238 -4.888 -10.879 1.00 95.56 247 ILE A C 1
ATOM 1922 O O . ILE A 1 247 ? 6.306 -4.868 -9.653 1.00 95.56 247 ILE A O 1
ATOM 1926 N N . ALA A 1 248 ? 5.445 -4.052 -11.550 1.00 95.88 248 ALA A N 1
ATOM 1927 C CA . ALA A 1 248 ? 4.601 -3.062 -10.890 1.00 95.88 248 ALA A CA 1
ATOM 1928 C C . ALA A 1 248 ? 3.526 -3.711 -10.001 1.00 95.88 248 ALA A C 1
ATOM 1930 O O . ALA A 1 248 ? 3.260 -3.217 -8.906 1.00 95.88 248 ALA A O 1
ATOM 1931 N N . ALA A 1 249 ? 2.920 -4.815 -10.449 1.00 96.12 249 ALA A N 1
ATOM 1932 C CA . ALA A 1 249 ? 1.926 -5.547 -9.667 1.00 96.12 249 ALA A CA 1
ATOM 1933 C C . ALA A 1 249 ? 2.533 -6.125 -8.381 1.00 96.12 249 ALA A C 1
ATOM 1935 O O . ALA A 1 249 ? 1.947 -5.968 -7.314 1.00 96.12 249 ALA A O 1
ATOM 1936 N N . GLU A 1 250 ? 3.730 -6.711 -8.464 1.00 94.69 250 GLU A N 1
ATOM 1937 C CA . GLU A 1 250 ? 4.463 -7.226 -7.300 1.00 94.69 250 GLU A CA 1
ATOM 1938 C C . GLU A 1 250 ? 4.768 -6.134 -6.271 1.00 94.69 250 GLU A C 1
ATOM 1940 O O . GLU A 1 250 ? 4.551 -6.342 -5.083 1.00 94.69 250 GLU A O 1
ATOM 1945 N N . ILE A 1 251 ? 5.209 -4.953 -6.713 1.00 93.50 251 ILE A N 1
ATOM 1946 C CA . ILE A 1 251 ? 5.506 -3.822 -5.817 1.00 93.50 251 ILE A CA 1
ATOM 1947 C C . ILE A 1 251 ? 4.243 -3.300 -5.128 1.00 93.50 251 ILE A C 1
ATOM 1949 O O . ILE A 1 251 ? 4.271 -2.931 -3.956 1.00 93.50 251 ILE A O 1
ATOM 1953 N N . ILE A 1 252 ? 3.114 -3.254 -5.836 1.00 94.00 252 ILE A N 1
ATOM 1954 C CA . ILE A 1 252 ? 1.839 -2.892 -5.209 1.00 94.00 252 ILE A CA 1
ATOM 1955 C C . ILE A 1 252 ? 1.458 -3.957 -4.177 1.00 94.00 252 ILE A C 1
ATOM 1957 O O . ILE A 1 252 ? 1.113 -3.612 -3.050 1.00 94.00 252 ILE A O 1
ATOM 1961 N N . ALA A 1 253 ? 1.597 -5.238 -4.526 1.00 93.06 253 ALA A N 1
ATOM 1962 C CA . ALA A 1 253 ? 1.262 -6.358 -3.657 1.00 93.06 253 ALA A CA 1
ATOM 1963 C C . A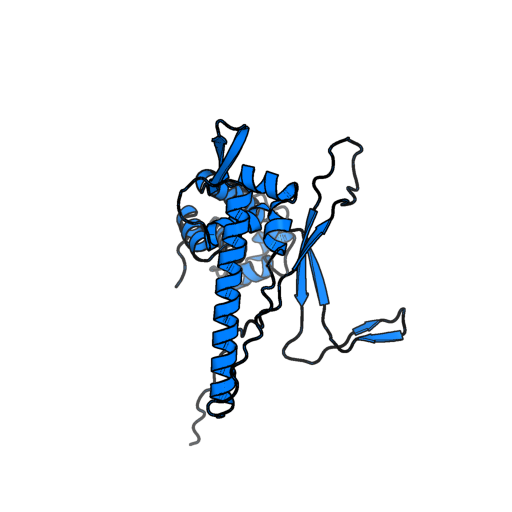LA A 1 253 ? 2.087 -6.407 -2.359 1.00 93.06 253 ALA A C 1
ATOM 1965 O O . ALA A 1 253 ? 1.550 -6.845 -1.345 1.00 93.06 253 ALA A O 1
ATOM 1966 N N . THR A 1 254 ? 3.334 -5.910 -2.332 1.00 90.38 254 THR A N 1
ATOM 1967 C CA . THR A 1 254 ? 4.115 -5.837 -1.077 1.00 90.38 254 THR A CA 1
ATOM 1968 C C . THR A 1 254 ? 3.495 -4.914 -0.028 1.00 90.38 254 THR A C 1
ATOM 1970 O O . THR A 1 254 ? 3.863 -4.996 1.138 1.00 90.38 254 THR A O 1
ATOM 1973 N N . ASN A 1 255 ? 2.578 -4.033 -0.435 1.00 88.88 255 ASN A N 1
ATOM 1974 C CA . ASN A 1 255 ? 1.889 -3.075 0.430 1.00 88.88 255 ASN A CA 1
ATOM 1975 C C . ASN A 1 255 ? 0.428 -3.471 0.708 1.00 88.88 255 ASN A C 1
ATOM 1977 O O . ASN A 1 255 ? -0.338 -2.659 1.224 1.00 88.88 255 ASN A O 1
ATOM 1981 N N . LEU A 1 256 ? 0.018 -4.689 0.334 1.00 91.50 256 LEU A N 1
ATOM 1982 C CA . LEU A 1 256 ? -1.334 -5.206 0.544 1.00 91.50 256 LEU A CA 1
ATOM 1983 C C . LEU A 1 256 ? -1.312 -6.400 1.510 1.00 91.50 256 LEU A C 1
ATOM 1985 O O . LEU A 1 256 ? -0.340 -7.158 1.535 1.00 91.50 256 LEU A O 1
ATOM 1989 N N . PRO A 1 257 ? -2.398 -6.642 2.266 1.00 90.50 257 PRO A N 1
ATOM 1990 C CA . PRO A 1 257 ? -2.550 -7.876 3.026 1.00 90.50 257 PRO A CA 1
ATOM 1991 C C . PRO A 1 257 ? -2.478 -9.106 2.106 1.00 90.50 257 PRO A C 1
ATOM 1993 O O . PRO A 1 257 ? -2.991 -9.040 0.986 1.00 90.50 257 PRO A O 1
ATOM 1996 N N . PRO A 1 258 ? -1.928 -10.252 2.560 1.00 90.00 258 PRO A N 1
ATOM 1997 C CA . PRO A 1 258 ? -1.686 -11.417 1.702 1.00 90.00 258 PRO A CA 1
ATOM 1998 C C . PRO A 1 258 ? -2.914 -11.900 0.921 1.00 90.00 258 PRO A C 1
ATOM 2000 O O . PRO A 1 258 ? -2.803 -12.269 -0.247 1.00 90.00 258 PRO A O 1
ATOM 2003 N N . GLN A 1 259 ? -4.092 -11.863 1.549 1.00 90.44 259 GLN A N 1
ATOM 2004 C CA . GLN A 1 259 ? -5.342 -12.250 0.900 1.00 90.44 259 GLN A CA 1
ATOM 2005 C C . GLN A 1 259 ? -5.710 -11.285 -0.238 1.00 90.44 259 GLN A C 1
ATOM 2007 O O . GLN A 1 259 ? -5.948 -11.723 -1.361 1.00 90.44 259 GLN A O 1
ATOM 2012 N N . LEU A 1 260 ? -5.682 -9.975 0.023 1.00 91.94 260 LEU A N 1
ATOM 2013 C CA . LEU A 1 260 ? -5.976 -8.960 -0.987 1.00 91.94 260 LEU A CA 1
ATOM 2014 C C . LEU A 1 260 ? -4.937 -8.959 -2.113 1.00 91.94 260 LEU A C 1
ATOM 2016 O O . LEU A 1 260 ? -5.296 -8.773 -3.269 1.00 91.94 260 LEU A O 1
ATOM 2020 N N . ALA A 1 261 ? -3.663 -9.207 -1.802 1.00 93.50 261 ALA A N 1
ATOM 2021 C CA . ALA A 1 261 ? -2.617 -9.355 -2.807 1.00 93.50 261 ALA A CA 1
ATOM 2022 C C . ALA A 1 261 ? -2.934 -10.502 -3.785 1.00 93.50 261 ALA A C 1
ATOM 2024 O O . ALA A 1 261 ? -2.848 -10.312 -4.997 1.00 93.50 261 ALA A O 1
ATOM 2025 N N . ALA A 1 262 ? -3.353 -11.669 -3.284 1.00 92.62 262 ALA A N 1
ATOM 2026 C CA . ALA A 1 262 ? -3.726 -12.810 -4.124 1.00 92.62 262 ALA A CA 1
ATOM 2027 C C . ALA A 1 262 ? -4.957 -12.521 -5.005 1.00 92.62 262 ALA A C 1
ATOM 2029 O O . ALA A 1 262 ? -4.973 -12.849 -6.196 1.00 92.62 262 ALA A O 1
ATOM 2030 N N . GLU A 1 263 ? -5.972 -11.867 -4.439 1.00 93.50 263 GLU A N 1
ATOM 2031 C CA . GLU A 1 263 ? -7.157 -11.432 -5.185 1.00 93.50 263 GLU A CA 1
ATOM 2032 C C . GLU A 1 263 ? 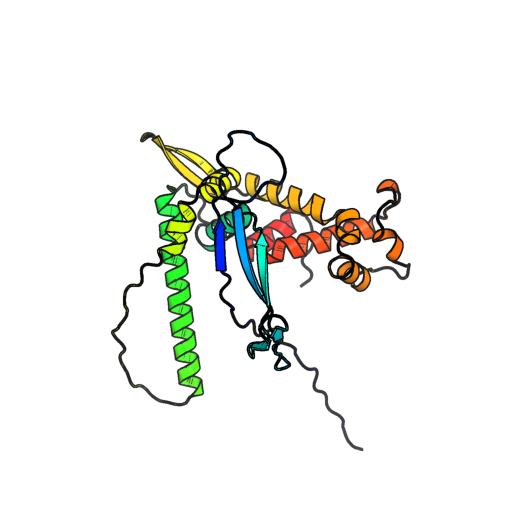-6.807 -10.384 -6.249 1.00 93.50 263 GLU A C 1
ATOM 2034 O O . GLU A 1 263 ? -7.291 -10.460 -7.376 1.00 93.50 263 GLU A O 1
ATOM 2039 N N . TYR A 1 264 ? -5.899 -9.461 -5.934 1.00 95.00 264 TYR A N 1
ATOM 2040 C CA . TYR A 1 264 ? -5.414 -8.445 -6.860 1.00 95.00 264 TYR A CA 1
ATOM 2041 C C . TYR A 1 264 ? -4.631 -9.043 -8.039 1.00 95.00 264 TYR A C 1
ATOM 2043 O O . TYR A 1 264 ? -4.864 -8.668 -9.187 1.00 95.00 264 TYR A O 1
ATOM 2051 N N . PHE A 1 265 ? -3.758 -10.029 -7.804 1.00 94.88 265 PHE A N 1
ATOM 2052 C CA . PHE A 1 265 ? -3.105 -10.752 -8.904 1.00 94.88 265 PHE A CA 1
ATOM 2053 C C . PHE A 1 265 ? -4.114 -11.477 -9.800 1.00 94.88 265 PHE A C 1
ATOM 2055 O O . PHE A 1 265 ? -3.975 -11.460 -11.025 1.00 94.88 265 PHE A O 1
ATOM 2062 N N . THR A 1 266 ? -5.156 -12.054 -9.197 1.00 94.62 266 THR A N 1
ATOM 2063 C CA . THR A 1 266 ? -6.254 -12.697 -9.930 1.00 94.62 266 THR A CA 1
ATOM 2064 C C . THR A 1 266 ? -7.027 -11.680 -10.776 1.00 94.62 266 THR A C 1
ATOM 2066 O O . THR A 1 266 ? -7.274 -11.943 -11.951 1.00 94.62 266 THR A O 1
ATOM 2069 N N . HIS A 1 267 ? -7.338 -10.501 -10.222 1.00 94.44 267 HIS A N 1
ATOM 2070 C CA . HIS A 1 267 ? -7.974 -9.379 -10.931 1.00 94.44 267 HIS A CA 1
ATOM 2071 C C . HIS A 1 267 ? -7.162 -8.929 -12.152 1.00 94.44 267 HIS A C 1
ATOM 2073 O O . HIS A 1 267 ? -7.719 -8.710 -13.225 1.00 94.44 267 HIS A O 1
ATOM 2079 N N . LEU A 1 268 ? -5.834 -8.875 -12.026 1.00 93.75 268 LEU A N 1
ATOM 2080 C CA . LEU A 1 268 ? -4.940 -8.516 -13.130 1.00 93.75 268 LEU A CA 1
ATOM 2081 C C . LEU A 1 268 ? -4.705 -9.643 -14.151 1.00 93.75 268 LEU A C 1
ATOM 2083 O O . LEU A 1 268 ? -4.070 -9.396 -15.180 1.00 93.75 268 LEU A O 1
ATOM 2087 N N . GLY A 1 269 ? -5.163 -10.868 -13.878 1.00 92.31 269 GLY A N 1
ATOM 2088 C CA . GLY A 1 269 ? -4.886 -12.041 -14.710 1.00 92.31 269 GLY A CA 1
ATOM 2089 C C . GLY A 1 269 ? -3.409 -12.456 -14.720 1.00 92.31 269 GLY A C 1
ATOM 2090 O O . GLY A 1 269 ? -2.949 -13.064 -15.686 1.00 92.31 269 GLY A O 1
ATOM 2091 N N . ILE A 1 270 ? -2.648 -12.114 -13.675 1.00 87.81 270 ILE A N 1
ATOM 2092 C CA . ILE A 1 270 ? -1.223 -12.444 -13.554 1.00 87.81 270 ILE A CA 1
ATOM 2093 C C . ILE A 1 270 ? -1.091 -13.723 -12.725 1.00 87.81 270 ILE A C 1
ATOM 2095 O O . ILE A 1 270 ? -1.503 -13.770 -11.567 1.00 87.81 270 ILE A O 1
ATOM 2099 N N . ALA A 1 271 ? -0.492 -14.766 -13.302 1.00 76.44 271 ALA A N 1
ATOM 2100 C CA . ALA A 1 271 ? -0.212 -15.996 -12.572 1.00 76.44 271 ALA A CA 1
ATOM 2101 C C . ALA A 1 271 ? 0.876 -15.758 -11.511 1.00 76.44 271 ALA A C 1
ATOM 2103 O O . ALA A 1 271 ? 1.970 -15.285 -11.825 1.00 76.44 271 ALA A O 1
ATOM 2104 N N . LEU A 1 272 ? 0.581 -16.118 -10.260 1.00 65.25 272 LEU A N 1
ATOM 2105 C CA . LEU A 1 272 ? 1.579 -16.200 -9.198 1.00 65.25 272 LEU A CA 1
ATOM 2106 C C . LEU A 1 272 ? 2.507 -17.385 -9.493 1.00 65.25 272 LEU A C 1
ATOM 2108 O O . LEU A 1 272 ? 2.073 -18.539 -9.472 1.00 65.25 272 LEU A O 1
ATOM 2112 N N . GLU A 1 273 ? 3.775 -17.106 -9.789 1.00 59.44 273 GLU A N 1
ATOM 2113 C CA . GLU A 1 273 ? 4.809 -18.141 -9.807 1.00 59.44 273 GLU A CA 1
ATOM 2114 C C . GLU A 1 273 ? 4.978 -18.658 -8.371 1.00 59.44 273 GLU A C 1
ATOM 2116 O O . GLU A 1 273 ? 5.203 -17.874 -7.448 1.00 59.44 273 GLU A O 1
ATOM 2121 N N . LYS A 1 274 ? 4.754 -19.965 -8.188 1.00 40.59 274 LYS A N 1
ATOM 2122 C CA . LYS A 1 274 ? 4.883 -20.663 -6.902 1.00 40.59 274 LYS A CA 1
ATOM 2123 C C . LYS A 1 274 ? 6.338 -20.843 -6.498 1.00 40.59 274 LYS A C 1
ATOM 2125 O O . LYS A 1 274 ? 7.150 -21.148 -7.399 1.00 40.59 274 LYS A O 1
#